Protein 1Z9M (pdb70)

Nearest PDB structures (foldseek):
  1z9m-assembly1_A  TM=1.010E+00  e=2.317E-22  Homo sapiens
  5zo2-assembly1_B  TM=9.926E-01  e=1.636E-19  Mus musculus
  3m45-assembly1_A  TM=9.857E-01  e=1.472E-15  Mus musculus
  4h5s-assembly1_B  TM=9.699E-01  e=4.708E-13  Homo sapiens
  3rbg-assembly3_D  TM=9.122E-01  e=4.939E-10  Homo sapiens

Structure (mmCIF, N/CA/C/O backbone):
data_1Z9M
#
_entry.id   1Z9M
#
_cell.length_a   77.100
_cell.length_b   77.500
_cell.length_c   102.200
_cell.angle_alpha   90.00
_cell.angle_beta   90.00
_cell.angle_gamma   90.00
#
_symmetry.space_group_name_H-M   'C 2 2 21'
#
loop_
_entity.id
_entity.type
_entity.pdbx_description
1 polymer GAPA225
2 water water
#
loop_
_atom_site.group_PDB
_atom_site.id
_atom_site.type_symbol
_atom_site.label_atom_id
_atom_site.label_alt_id
_atom_site.label_comp_id
_atom_site.label_asym_id
_atom_site.label_entity_id
_atom_site.label_seq_id
_atom_site.pdbx_PDB_ins_code
_atom_site.Cartn_x
_atom_site.Cartn_y
_atom_site.Cartn_z
_atom_site.occupancy
_atom_site.B_iso_or_equiv
_atom_site.auth_seq_id
_atom_site.auth_comp_id
_atom_site.auth_asym_id
_atom_site.auth_atom_id
_atom_site.pdbx_PDB_model_num
ATOM 1 N N . GLN A 1 38 ? 55.327 26.511 91.567 1.00 30.75 38 GLN A N 1
ATOM 2 C CA . GLN A 1 38 ? 53.903 26.058 91.451 1.00 29.22 38 GLN A CA 1
ATOM 3 C C . GLN A 1 38 ? 53.802 24.554 91.691 1.00 28.59 38 GLN A C 1
ATOM 4 O O . GLN A 1 38 ? 54.364 23.755 90.945 1.00 30.02 38 GLN A O 1
ATOM 10 N N . ASP A 1 39 ? 53.106 24.165 92.753 1.00 27.51 39 ASP A N 1
ATOM 11 C CA . ASP A 1 39 ? 52.968 22.750 93.073 1.00 26.49 39 ASP A CA 1
ATOM 12 C C . ASP A 1 39 ? 51.724 22.483 93.888 1.00 23.78 39 ASP A C 1
ATOM 13 O O . ASP A 1 39 ? 51.446 23.185 94.865 1.00 16.33 39 ASP A O 1
ATOM 18 N N . ASP A 1 40 ? 51.000 21.440 93.505 1.00 23.52 40 ASP A N 1
ATOM 19 C CA . ASP A 1 40 ? 49.765 21.098 94.184 1.00 29.77 40 ASP A CA 1
ATOM 20 C C . ASP A 1 40 ? 49.995 20.773 95.642 1.00 30.30 40 ASP A C 1
ATOM 21 O O . ASP A 1 40 ? 49.137 21.048 96.485 1.00 34.14 40 ASP A O 1
ATOM 26 N N . SER A 1 41 ? 51.162 20.213 95.949 1.00 28.10 41 SER A N 1
ATOM 27 C CA . SER A 1 41 ? 51.462 19.817 97.322 1.00 24.08 41 SER A CA 1
ATOM 28 C C . SER A 1 41 ? 52.105 20.882 98.210 1.00 24.40 41 SER A C 1
ATOM 29 O O . SER A 1 41 ? 52.414 20.628 99.381 1.00 21.96 41 SER A O 1
ATOM 32 N N . GLN A 1 42 ? 52.290 22.073 97.649 1.00 21.58 42 GLN A N 1
ATOM 33 C CA . GLN A 1 42 ? 52.873 23.218 98.350 1.00 20.50 42 GLN A CA 1
ATOM 34 C C . GLN A 1 42 ? 51.757 23.958 99.117 1.00 23.30 42 GLN A C 1
ATOM 35 O O . GLN A 1 42 ? 50.856 24.548 98.510 1.00 22.98 42 GLN A O 1
ATOM 41 N N . PRO A 1 43 ? 51.804 23.948 100.463 1.00 23.01 43 PRO A N 1
ATOM 42 C CA . PRO A 1 43 ? 50.753 24.632 101.223 1.00 19.58 43 PRO A CA 1
ATOM 43 C C . PRO A 1 43 ? 50.825 26.158 101.116 1.00 19.32 43 PRO A C 1
ATOM 44 O O . PRO A 1 43 ? 51.812 26.728 100.634 1.00 20.26 43 PRO A O 1
ATOM 48 N N . TRP A 1 44 ? 49.765 26.817 101.563 1.00 15.52 44 TRP A N 1
ATOM 49 C CA . TRP A 1 44 ? 49.744 28.261 101.560 1.00 15.31 44 TRP A CA 1
ATOM 50 C C . TRP A 1 44 ? 48.890 28.741 102.740 1.00 17.14 44 TRP A C 1
ATOM 51 O O . TRP A 1 44 ? 47.966 28.055 103.196 1.00 17.70 44 TRP A O 1
ATOM 62 N N . THR A 1 45 ? 49.267 29.902 103.263 1.00 20.53 45 THR A N 1
ATOM 63 C CA . THR A 1 45 ? 48.600 30.555 104.387 1.00 20.26 45 THR A CA 1
ATOM 64 C C . THR A 1 45 ? 48.935 32.014 104.161 1.00 23.50 45 THR A C 1
ATOM 65 O O . THR A 1 45 ? 49.777 32.322 103.316 1.00 31.60 45 THR A O 1
ATOM 69 N N . SER A 1 46 ? 48.285 32.915 104.887 1.00 22.22 46 SER A N 1
ATOM 70 C CA . SER A 1 46 ? 48.600 34.322 104.733 1.00 18.54 46 SER A CA 1
ATOM 71 C C . SER A 1 46 ? 48.992 34.879 106.091 1.00 20.07 46 SER A C 1
ATOM 72 O O . SER A 1 46 ? 48.798 34.230 107.121 1.00 13.52 46 SER A O 1
ATOM 75 N N . ASP A 1 47 ? 49.568 36.075 106.070 1.00 21.33 47 ASP A N 1
ATOM 76 C CA . ASP A 1 47 ? 49.992 36.742 107.278 1.00 23.53 47 ASP A CA 1
ATOM 77 C C . ASP A 1 47 ? 48.742 37.213 108.017 1.00 24.87 47 ASP A C 1
ATOM 78 O O . ASP A 1 47 ? 47.669 37.330 107.432 1.00 22.61 47 ASP A O 1
ATOM 83 N N . GLU A 1 48 ? 48.887 37.477 109.307 1.00 20.67 48 GLU A N 1
ATOM 84 C CA . GLU A 1 48 ? 47.770 37.935 110.107 1.00 24.10 48 GLU A CA 1
ATOM 85 C C . GLU A 1 48 ? 48.276 39.078 110.971 1.00 26.05 48 GLU A C 1
ATOM 86 O O . GLU A 1 48 ? 49.264 38.944 111.691 1.00 30.07 48 GLU A O 1
ATOM 92 N N . THR A 1 49 ? 47.611 40.218 110.873 1.00 26.44 49 THR A N 1
ATOM 93 C CA . THR A 1 49 ? 47.994 41.374 111.655 1.00 21.46 49 THR A CA 1
ATOM 94 C C . THR A 1 49 ? 46.872 41.534 112.641 1.00 19.72 49 THR A C 1
ATOM 95 O O . THR A 1 49 ? 45.705 41.580 112.257 1.00 25.96 49 THR A O 1
ATOM 99 N N . VAL A 1 50 ? 47.210 41.580 113.920 1.00 19.30 50 VAL A N 1
ATOM 100 C CA . VAL A 1 50 ? 46.170 41.672 114.942 1.00 20.31 50 VAL A CA 1
ATOM 101 C C . VAL A 1 50 ? 46.521 42.713 115.992 1.00 19.84 50 VAL A C 1
ATOM 102 O O . VAL A 1 50 ? 47.692 43.096 116.123 1.00 22.61 50 VAL A O 1
ATOM 106 N N . VAL A 1 51 ? 45.503 43.194 116.703 1.00 19.83 51 VAL A N 1
ATOM 107 C CA . VAL A 1 51 ? 45.704 44.171 117.765 1.00 18.32 51 VAL A CA 1
ATOM 108 C C . VAL A 1 51 ? 45.830 43.359 119.043 1.00 22.74 51 VAL A C 1
ATOM 109 O O . VAL A 1 51 ? 45.032 42.452 119.290 1.00 25.30 51 VAL A O 1
ATOM 113 N N . ALA A 1 52 ? 46.838 43.676 119.847 1.00 21.45 52 ALA A N 1
ATOM 114 C CA . ALA A 1 52 ? 47.071 42.953 121.082 1.00 19.94 52 ALA A CA 1
ATOM 115 C C . ALA A 1 52 ? 45.769 42.828 121.854 1.00 20.98 52 ALA A C 1
ATOM 116 O O . ALA A 1 52 ? 45.032 43.799 121.995 1.00 25.69 52 ALA A O 1
ATOM 118 N N . GLY A 1 53 ? 45.486 41.628 122.353 1.00 21.18 53 GLY A N 1
ATOM 119 C CA . GLY A 1 53 ? 44.258 41.397 123.101 1.00 20.90 53 GLY A CA 1
ATOM 120 C C . GLY A 1 53 ? 43.225 40.727 122.211 1.00 19.69 53 GLY A C 1
ATOM 121 O O . GLY A 1 53 ? 42.225 40.184 122.686 1.00 22.33 53 GLY A O 1
ATOM 122 N N . GLY A 1 54 ? 43.479 40.778 120.908 1.00 15.28 54 GLY A N 1
ATOM 123 C CA . GLY A 1 54 ? 42.587 40.173 119.936 1.00 16.03 54 GLY A CA 1
ATOM 124 C C . GLY A 1 54 ? 42.956 38.735 119.620 1.00 18.65 54 GLY A C 1
ATOM 125 O O . GLY A 1 54 ? 43.910 38.176 120.177 1.00 16.09 54 GLY A O 1
ATOM 126 N N . THR A 1 55 ? 42.196 38.150 118.701 1.00 18.57 55 THR A N 1
ATOM 127 C CA . THR A 1 55 ? 42.356 36.762 118.276 1.00 18.99 55 THR A CA 1
ATOM 128 C C . THR A 1 55 ? 42.896 36.651 116.868 1.00 20.45 55 THR A C 1
ATOM 129 O O . THR A 1 55 ? 42.422 37.330 115.956 1.00 16.93 55 THR A O 1
ATOM 133 N N . VAL A 1 56 ? 43.877 35.770 116.699 1.00 21.81 56 VAL A N 1
ATOM 134 C CA . VAL A 1 56 ? 44.507 35.549 115.406 1.00 22.06 56 VAL A CA 1
ATOM 135 C C . VAL A 1 56 ? 44.217 34.131 114.962 1.00 23.80 56 VAL A C 1
ATOM 136 O O . VAL A 1 56 ? 44.416 33.185 115.728 1.00 21.43 56 VAL A O 1
ATOM 140 N N . VAL A 1 57 ? 43.736 33.981 113.732 1.00 22.99 57 VAL A N 1
ATOM 141 C CA . VAL A 1 57 ? 43.439 32.657 113.222 1.00 20.40 57 VAL A CA 1
ATOM 142 C C . VAL A 1 57 ? 44.488 32.325 112.164 1.00 21.29 57 VAL A C 1
ATOM 143 O O . VAL A 1 57 ? 44.724 33.114 111.243 1.00 20.70 57 VAL A O 1
ATOM 147 N N . LEU A 1 58 ? 45.159 31.185 112.347 1.00 18.75 58 LEU A N 1
ATOM 148 C CA . LEU A 1 58 ? 46.185 30.712 111.427 1.00 17.44 58 LEU A CA 1
ATOM 149 C C . LEU A 1 58 ? 45.576 29.615 110.549 1.00 18.62 58 LEU A C 1
ATOM 150 O O . LEU A 1 58 ? 45.231 28.530 111.035 1.00 18.44 58 LEU A O 1
ATOM 155 N N . LYS A 1 59 ? 45.453 29.890 109.253 1.00 17.43 59 LYS A N 1
ATOM 156 C CA . LYS A 1 59 ? 44.819 28.936 108.337 1.00 19.55 59 LYS A CA 1
ATOM 157 C C . LYS A 1 59 ? 45.748 28.460 107.222 1.00 18.33 59 LYS A C 1
ATOM 158 O O . LYS A 1 59 ? 46.314 29.255 106.476 1.00 17.58 59 LYS A O 1
ATOM 164 N N . CYS A 1 60 ? 45.890 27.151 107.095 1.00 17.53 60 CYS A N 1
ATOM 165 C CA . CYS A 1 60 ? 46.774 26.594 106.080 1.00 20.21 60 CYS A CA 1
ATOM 166 C C . CYS A 1 60 ? 46.059 25.551 105.236 1.00 19.76 60 CYS A C 1
ATOM 167 O O . CYS A 1 60 ? 45.295 24.749 105.763 1.00 12.75 60 CYS A O 1
ATOM 170 N N . GLN A 1 61 ? 46.329 25.544 103.933 1.00 21.53 61 GLN A N 1
ATOM 171 C CA . GLN A 1 61 ? 45.702 24.574 103.056 1.00 20.56 61 GLN A CA 1
ATOM 172 C C . GLN A 1 61 ? 46.714 24.027 102.081 1.00 23.49 61 GLN A C 1
ATOM 173 O O . GLN A 1 61 ? 47.764 24.627 101.866 1.00 24.39 61 GLN A O 1
ATOM 179 N N . VAL A 1 62 ? 46.350 22.906 101.463 1.00 23.11 62 VAL A N 1
ATOM 180 C CA . VAL A 1 62 ? 47.164 22.239 100.451 1.00 21.20 62 VAL A CA 1
ATOM 181 C C . VAL A 1 62 ? 46.151 21.551 99.543 1.00 20.54 62 VAL A C 1
ATOM 182 O O . VAL A 1 62 ? 45.167 20.986 100.025 1.00 14.67 62 VAL A O 1
ATOM 186 N N . LYS A 1 63 ? 46.410 21.597 98.240 1.00 17.54 63 LYS A N 1
ATOM 187 C CA . LYS A 1 63 ? 45.541 20.986 97.238 1.00 22.52 63 LYS A CA 1
ATOM 188 C C . LYS A 1 63 ? 45.684 19.456 97.234 1.00 23.12 63 LYS A C 1
ATOM 189 O O . LYS A 1 63 ? 44.695 18.726 97.268 1.00 18.84 63 LYS A O 1
ATOM 195 N N . ASP A 1 64 ? 46.922 18.981 97.183 1.00 24.33 64 ASP A N 1
ATOM 196 C CA . ASP A 1 64 ? 47.198 17.548 97.188 1.00 25.10 64 ASP A CA 1
ATOM 197 C C . ASP A 1 64 ? 48.129 17.231 98.367 1.00 21.74 64 ASP A C 1
ATOM 198 O O . ASP A 1 64 ? 49.325 17.458 98.286 1.00 22.37 64 ASP A O 1
ATOM 203 N N . HIS A 1 65 ? 47.568 16.710 99.455 1.00 20.49 65 HIS A N 1
ATOM 204 C CA . HIS A 1 65 ? 48.334 16.384 100.660 1.00 22.10 65 HIS A CA 1
ATOM 205 C C . HIS A 1 65 ? 49.199 15.105 100.578 1.00 24.34 65 HIS A C 1
ATOM 206 O O . HIS A 1 65 ? 50.041 14.860 101.447 1.00 26.77 65 HIS A O 1
ATOM 213 N N . GLU A 1 66 ? 49.009 14.295 99.540 1.00 25.12 66 GLU A N 1
ATOM 214 C CA . GLU A 1 66 ? 49.792 13.071 99.391 1.00 25.13 66 GLU A CA 1
ATOM 215 C C . GLU A 1 66 ? 49.699 12.247 100.669 1.00 26.13 66 GLU A C 1
ATOM 216 O O . GLU A 1 66 ? 50.586 11.470 100.996 1.00 26.30 66 GLU A O 1
ATOM 222 N N . ASP A 1 67 ? 48.604 12.435 101.389 1.00 31.33 67 ASP A N 1
ATOM 223 C CA . ASP A 1 67 ? 48.347 11.726 102.634 1.00 34.39 67 ASP A CA 1
ATOM 224 C C . ASP A 1 67 ? 49.475 11.960 103.627 1.00 34.47 67 ASP A C 1
ATOM 225 O O . ASP A 1 67 ? 49.936 11.042 104.337 1.00 33.10 67 ASP A O 1
ATOM 230 N N . SER A 1 68 ? 49.822 13.218 103.725 1.00 29.29 68 SER A N 1
ATOM 231 C CA . SER A 1 68 ? 50.865 13.657 104.597 1.00 26.70 68 SER A CA 1
ATOM 232 C C . SER A 1 68 ? 50.287 14.651 105.528 1.00 24.67 68 SER A C 1
ATOM 233 O O . SER A 1 68 ? 49.398 15.346 105.160 1.00 18.02 68 SER A O 1
ATOM 236 N N . SER A 1 69 ? 50.754 14.627 106.765 1.00 24.37 69 SER A N 1
ATOM 237 C CA . SER A 1 69 ? 50.207 15.487 107.800 1.00 29.23 69 SER A CA 1
ATOM 238 C C . SER A 1 69 ? 50.601 16.952 107.652 1.00 32.06 69 SER A C 1
ATOM 239 O O . SER A 1 69 ? 51.644 17.274 107.081 1.00 34.32 69 SER A O 1
ATOM 242 N N . LEU A 1 70 ? 49.743 17.831 108.173 1.00 32.51 70 LEU A N 1
ATOM 243 C CA . LEU A 1 70 ? 49.985 19.273 108.189 1.00 28.34 70 LEU A CA 1
ATOM 244 C C . LEU A 1 70 ? 50.362 19.590 109.652 1.00 25.52 70 LEU A C 1
ATOM 245 O O . LEU A 1 70 ? 49.824 18.976 110.570 1.00 27.76 70 LEU A O 1
ATOM 250 N N . GLN A 1 71 ? 51.284 20.522 109.878 1.00 21.57 71 GLN A N 1
ATOM 251 C CA . GLN A 1 71 ? 51.682 20.868 111.247 1.00 18.17 71 GLN A CA 1
ATOM 252 C C . GLN A 1 71 ? 51.998 22.326 111.368 1.00 19.82 71 GLN A C 1
ATOM 253 O O . GLN A 1 71 ? 52.691 22.877 110.521 1.00 23.57 71 GLN A O 1
ATOM 259 N N . TRP A 1 72 ? 51.476 22.950 112.421 1.00 20.39 72 TRP A N 1
ATOM 260 C CA . TRP A 1 72 ? 51.711 24.365 112.688 1.00 15.89 72 TRP A CA 1
ATOM 261 C C . TRP A 1 72 ? 52.764 24.438 113.788 1.00 17.57 72 TRP A C 1
ATOM 262 O O . TRP A 1 72 ? 52.692 23.687 114.767 1.00 15.01 72 TRP A O 1
ATOM 273 N N . SER A 1 73 ? 53.743 25.326 113.632 1.00 18.58 73 SER A N 1
ATOM 274 C CA . SER A 1 73 ? 54.756 25.502 114.668 1.00 18.80 73 SER A CA 1
ATOM 275 C C . SER A 1 73 ? 54.876 27.001 114.917 1.00 16.73 73 SER A C 1
ATOM 276 O O . SER A 1 73 ? 54.523 27.793 114.044 1.00 17.44 73 SER A O 1
ATOM 279 N N . ASN A 1 74 ? 55.331 27.411 116.104 1.00 20.02 74 ASN A N 1
ATOM 280 C CA . ASN A 1 74 ? 55.430 28.847 116.385 1.00 16.77 74 ASN A CA 1
ATOM 281 C C . ASN A 1 74 ? 56.754 29.486 115.932 1.00 14.39 74 ASN A C 1
ATOM 282 O O . ASN A 1 74 ? 57.530 28.849 115.234 1.00 19.81 74 ASN A O 1
ATOM 287 N N . PRO A 1 75 ? 56.990 30.777 116.270 1.00 18.25 75 PRO A N 1
ATOM 288 C CA . PRO A 1 75 ? 58.226 31.480 115.896 1.00 18.81 75 PRO A CA 1
ATOM 289 C C . PRO A 1 75 ? 59.508 30.853 116.458 1.00 18.49 75 PRO A C 1
ATOM 290 O O . PRO A 1 75 ? 60.604 31.097 115.938 1.00 14.92 75 PRO A O 1
ATOM 294 N N . ALA A 1 76 ? 59.368 30.060 117.519 1.00 11.67 76 ALA A N 1
ATOM 295 C CA . ALA A 1 76 ? 60.511 29.385 118.123 1.00 15.55 76 ALA A CA 1
ATOM 296 C C . ALA A 1 76 ? 60.623 27.987 117.540 1.00 15.76 76 ALA A C 1
ATOM 297 O O . ALA A 1 76 ? 61.403 27.182 118.026 1.00 15.59 76 ALA A O 1
ATOM 299 N N . GLN A 1 77 ? 59.822 27.701 116.515 1.00 15.95 77 GLN A N 1
ATOM 300 C CA . GLN A 1 77 ? 59.815 26.389 115.856 1.00 21.13 77 GLN A CA 1
ATOM 301 C C . GLN A 1 77 ? 59.192 25.250 116.683 1.00 17.82 77 GLN A C 1
ATOM 302 O O . GLN A 1 77 ? 59.347 24.070 116.347 1.00 20.49 77 GLN A O 1
ATOM 308 N N . GLN A 1 78 ? 58.477 25.597 117.747 1.00 16.01 78 GLN A N 1
ATOM 309 C CA . GLN A 1 78 ? 57.853 24.582 118.582 1.00 13.00 78 GLN A CA 1
ATOM 310 C C . GLN A 1 78 ? 56.536 24.113 117.989 1.00 11.82 78 GLN A C 1
ATOM 311 O O . GLN A 1 78 ? 55.678 24.915 117.626 1.00 12.12 78 GLN A O 1
ATOM 317 N N . THR A 1 79 ? 56.367 22.804 117.898 1.00 10.21 79 THR A N 1
ATOM 318 C CA . THR A 1 79 ? 55.142 22.266 117.376 1.00 11.06 79 THR A CA 1
ATOM 319 C C . THR A 1 79 ? 53.919 22.759 118.172 1.00 14.84 79 THR A C 1
ATOM 320 O O . THR A 1 79 ? 53.912 22.732 119.402 1.00 15.23 79 THR A O 1
ATOM 324 N N . LEU A 1 80 ? 52.896 23.222 117.450 1.00 15.52 80 LEU A N 1
ATOM 325 C CA . LEU A 1 80 ? 51.652 23.690 118.046 1.00 18.02 80 LEU A CA 1
ATOM 326 C C . LEU A 1 80 ? 50.574 22.609 117.822 1.00 18.08 80 LEU A C 1
ATOM 327 O O . LEU A 1 80 ? 49.839 22.245 118.742 1.00 15.63 80 LEU A O 1
ATOM 332 N N . TYR A 1 81 ? 50.497 22.098 116.598 1.00 15.56 81 TYR A N 1
ATOM 333 C CA . TYR A 1 81 ? 49.564 21.029 116.250 1.00 16.30 81 TYR A CA 1
ATOM 334 C C . TYR A 1 81 ? 50.119 20.174 115.111 1.00 17.16 81 TYR A C 1
ATOM 335 O O . TYR A 1 81 ? 50.565 20.694 114.081 1.00 17.43 81 TYR A O 1
ATOM 344 N N . PHE A 1 82 ? 50.069 18.862 115.311 1.00 19.71 82 PHE A N 1
ATOM 345 C CA . PHE A 1 82 ? 50.502 17.871 114.331 1.00 17.93 82 PHE A CA 1
ATOM 346 C C . PHE A 1 82 ? 49.194 17.186 113.992 1.00 20.88 82 PHE A C 1
ATOM 347 O O . PHE A 1 82 ? 48.674 16.399 114.798 1.00 23.23 82 PHE A O 1
ATOM 355 N N . GLY A 1 83 ? 48.661 17.468 112.804 1.00 22.79 83 GLY A N 1
ATOM 356 C CA . GLY A 1 83 ? 47.364 16.922 112.454 1.00 19.33 83 GLY A CA 1
ATOM 357 C C . GLY A 1 83 ? 46.476 17.568 113.512 1.00 23.13 83 GLY A C 1
ATOM 358 O O . GLY A 1 83 ? 46.721 18.712 113.900 1.00 12.40 83 GLY A O 1
ATOM 359 N N . GLU A 1 84 ? 45.472 16.855 114.013 1.00 25.15 84 GLU A N 1
ATOM 360 C CA . GLU A 1 84 ? 44.583 17.414 115.042 1.00 27.44 84 GLU A CA 1
ATOM 361 C C . GLU A 1 84 ? 45.141 17.234 116.455 1.00 25.68 84 GLU A C 1
ATOM 362 O O . GLU A 1 84 ? 44.519 17.644 117.437 1.00 24.01 84 GLU A O 1
ATOM 368 N N . LYS A 1 85 ? 46.306 16.610 116.551 1.00 24.33 85 LYS A N 1
ATOM 369 C CA . LYS A 1 85 ? 46.926 16.363 117.843 1.00 26.96 85 LYS A CA 1
ATOM 370 C C . LYS A 1 85 ? 47.617 17.606 118.381 1.00 25.12 85 LYS A C 1
ATOM 371 O O . LYS A 1 85 ? 48.544 18.136 117.764 1.00 26.78 85 LYS A O 1
ATOM 377 N N . ARG A 1 86 ? 47.165 18.064 119.540 1.00 22.19 86 ARG A N 1
ATOM 378 C CA . ARG A 1 86 ? 47.745 19.241 120.154 1.00 21.22 86 ARG A CA 1
ATOM 379 C C . ARG A 1 86 ? 49.154 18.968 120.651 1.00 21.61 86 ARG A C 1
ATOM 380 O O . ARG A 1 86 ? 49.486 17.835 121.022 1.00 19.44 86 ARG A O 1
ATOM 388 N N . ALA A 1 87 ? 49.981 20.012 120.643 1.00 18.94 87 ALA A N 1
ATOM 389 C CA . ALA A 1 87 ? 51.344 19.914 121.126 1.00 18.88 87 ALA A CA 1
ATOM 390 C C . ALA A 1 87 ? 51.560 20.925 122.251 1.00 19.61 87 ALA A C 1
ATOM 391 O O . ALA A 1 87 ? 51.169 20.676 123.395 1.00 19.20 87 ALA A O 1
ATOM 393 N N . LEU A 1 88 ? 52.169 22.066 121.944 1.00 16.16 88 LEU A N 1
ATOM 394 C CA . LEU A 1 88 ? 52.449 23.057 122.987 1.00 22.34 88 LEU A CA 1
ATOM 395 C C . LEU A 1 88 ? 51.213 23.392 123.801 1.00 24.15 88 LEU A C 1
ATOM 396 O O . LEU A 1 88 ? 50.127 23.640 123.272 1.00 25.98 88 LEU A O 1
ATOM 401 N N . ARG A 1 89 ? 51.383 23.397 125.109 1.00 27.57 89 ARG A N 1
ATOM 402 C CA . ARG A 1 89 ? 50.279 23.696 125.983 1.00 23.75 89 ARG A CA 1
ATOM 403 C C . ARG A 1 89 ? 50.163 25.188 126.239 1.00 26.97 89 ARG A C 1
ATOM 404 O O . ARG A 1 89 ? 50.996 25.803 126.912 1.00 25.76 89 ARG A O 1
ATOM 412 N N . ASP A 1 90 ? 49.120 25.764 125.655 1.00 27.92 90 ASP A N 1
ATOM 413 C CA . ASP A 1 90 ? 48.821 27.174 125.806 1.00 27.04 90 ASP A CA 1
ATOM 414 C C . ASP A 1 90 ? 47.316 27.304 125.725 1.00 28.97 90 ASP A C 1
ATOM 415 O O . ASP A 1 90 ? 46.717 27.182 124.652 1.00 30.82 90 ASP A O 1
ATOM 420 N N . ASN A 1 91 ? 46.707 27.533 126.875 1.00 28.48 91 ASN A N 1
ATOM 421 C CA . ASN A 1 91 ? 45.262 27.674 126.961 1.00 32.70 91 ASN A CA 1
ATOM 422 C C . ASN A 1 91 ? 44.653 28.519 125.834 1.00 31.39 91 ASN A C 1
ATOM 423 O O . ASN A 1 91 ? 43.555 28.247 125.359 1.00 33.58 91 ASN A O 1
ATOM 428 N N . ARG A 1 92 ? 45.385 29.536 125.403 1.00 28.93 92 ARG A N 1
ATOM 429 C CA . ARG A 1 92 ? 44.907 30.450 124.384 1.00 21.64 92 ARG A CA 1
ATOM 430 C C . ARG A 1 92 ? 44.769 29.867 122.999 1.00 20.98 92 ARG A C 1
ATOM 431 O O . ARG A 1 92 ? 43.993 30.361 122.180 1.00 22.35 92 ARG A O 1
ATOM 439 N N . ILE A 1 93 ? 45.498 28.796 122.740 1.00 26.46 93 ILE A N 1
ATOM 440 C CA . ILE A 1 93 ? 45.471 28.169 121.426 1.00 26.73 93 ILE A CA 1
ATOM 441 C C . ILE A 1 93 ? 44.460 27.057 121.298 1.00 24.95 93 ILE A C 1
ATOM 442 O O . ILE A 1 93 ? 44.524 26.082 122.029 1.00 23.96 93 ILE A O 1
ATOM 447 N N . GLN A 1 94 ? 43.540 27.212 120.352 1.00 21.70 94 GLN A N 1
ATOM 448 C CA . GLN A 1 94 ? 42.517 26.213 120.079 1.00 24.86 94 GLN A CA 1
ATOM 449 C C . GLN A 1 94 ? 42.664 25.699 118.652 1.00 27.69 94 GLN A C 1
ATOM 450 O O . GLN A 1 94 ? 43.282 26.351 117.812 1.00 30.77 94 GLN A O 1
ATOM 456 N N . LEU A 1 95 ? 42.107 24.526 118.376 1.00 24.29 95 LEU A N 1
ATOM 457 C CA . LEU A 1 95 ? 42.153 24.007 117.021 1.00 27.11 95 LEU A CA 1
ATOM 458 C C . LEU A 1 95 ? 40.850 24.510 116.404 1.00 33.35 95 LEU A C 1
ATOM 459 O O . LEU A 1 95 ? 39.769 24.339 116.992 1.00 33.39 95 LEU A O 1
ATOM 464 N N . VAL A 1 96 ? 40.938 25.154 115.245 1.00 32.38 96 VAL A N 1
ATOM 465 C CA . VAL A 1 96 ? 39.726 25.637 114.594 1.00 28.73 96 VAL A CA 1
ATOM 466 C C . VAL A 1 96 ? 39.178 24.526 113.726 1.00 28.83 96 VAL A C 1
ATOM 467 O O . VAL A 1 96 ? 37.965 24.283 113.687 1.00 29.05 96 VAL A O 1
ATOM 471 N N . THR A 1 97 ? 40.066 23.833 113.031 1.00 26.32 97 THR A N 1
ATOM 472 C CA . THR A 1 97 ? 39.592 22.757 112.202 1.00 26.61 97 THR A CA 1
ATOM 473 C C . THR A 1 97 ? 40.752 21.984 111.607 1.00 26.37 97 THR A C 1
ATOM 474 O O . THR A 1 97 ? 41.763 22.565 111.226 1.00 27.18 97 THR A O 1
ATOM 478 N N . SER A 1 98 ? 40.621 20.666 111.538 1.00 26.63 98 SER A N 1
ATOM 479 C CA . SER A 1 98 ? 41.686 19.865 110.957 1.00 26.27 98 SER A CA 1
ATOM 480 C C . SER A 1 98 ? 41.207 18.810 109.964 1.00 27.66 98 SER A C 1
ATOM 481 O O . SER A 1 98 ? 40.636 17.783 110.353 1.00 30.44 98 SER A O 1
ATOM 484 N N . THR A 1 99 ? 41.439 19.057 108.681 1.00 25.42 99 THR A N 1
ATOM 485 C CA . THR A 1 99 ? 41.042 18.093 107.661 1.00 25.63 99 THR A CA 1
ATOM 486 C C . THR A 1 99 ? 42.308 17.712 106.890 1.00 25.04 99 THR A C 1
ATOM 487 O O . THR A 1 99 ? 43.383 18.230 107.179 1.00 22.61 99 THR A O 1
ATOM 491 N N . PRO A 1 100 ? 42.216 16.785 105.923 1.00 26.51 100 PRO A N 1
ATOM 492 C CA . PRO A 1 100 ? 43.487 16.486 105.250 1.00 22.81 100 PRO A CA 1
ATOM 493 C C . PRO A 1 100 ? 43.999 17.607 104.340 1.00 21.63 100 PRO A C 1
ATOM 494 O O . PRO A 1 100 ? 45.172 17.623 103.978 1.00 14.84 100 PRO A O 1
ATOM 498 N N . HIS A 1 101 ? 43.121 18.545 103.984 1.00 22.11 101 HIS A N 1
ATOM 499 C CA . HIS A 1 101 ? 43.508 19.676 103.131 1.00 23.88 101 HIS A CA 1
ATOM 500 C C . HIS A 1 101 ? 43.612 20.993 103.910 1.00 24.35 101 HIS A C 1
ATOM 501 O O . HIS A 1 101 ? 44.060 22.001 103.371 1.00 22.53 101 HIS A O 1
ATOM 508 N N . GLU A 1 102 ? 43.196 20.988 105.174 1.00 24.63 102 GLU A N 1
ATOM 509 C CA . GLU A 1 102 ? 43.238 22.207 105.962 1.00 24.22 102 GLU A CA 1
ATOM 510 C C . GLU A 1 102 ? 43.506 22.040 107.457 1.00 23.21 102 GLU A C 1
ATOM 511 O O . GLU A 1 102 ? 42.975 21.128 108.105 1.00 25.04 102 GLU A O 1
ATOM 517 N N . LEU A 1 103 ? 44.348 22.927 107.983 1.00 20.16 103 LEU A N 1
ATOM 518 C CA . LEU A 1 103 ? 44.665 22.957 109.409 1.00 21.10 103 LEU A CA 1
ATOM 519 C C . LEU A 1 103 ? 44.624 24.430 109.839 1.00 17.74 103 LEU A C 1
ATOM 520 O O . LEU A 1 103 ? 45.405 25.259 109.382 1.00 20.09 103 LEU A O 1
ATOM 525 N N . SER A 1 104 ? 43.671 24.753 110.693 1.00 12.40 104 SER A N 1
ATOM 526 C CA . SER A 1 104 ? 43.536 26.100 111.187 1.00 10.95 104 SER A CA 1
ATOM 527 C C . SER A 1 104 ? 43.500 26.071 112.715 1.00 13.00 104 SER A C 1
ATOM 528 O O . SER A 1 104 ? 42.839 25.215 113.320 1.00 13.19 104 SER A O 1
ATOM 531 N N . ILE A 1 105 ? 44.215 26.999 113.340 1.00 12.11 105 ILE A N 1
ATOM 532 C CA . ILE A 1 105 ? 44.207 27.077 114.786 1.00 12.60 105 ILE A CA 1
ATOM 533 C C . ILE A 1 105 ? 44.025 28.545 115.147 1.00 15.34 105 ILE A C 1
ATOM 534 O O . ILE A 1 105 ? 44.202 29.409 114.300 1.00 11.33 105 ILE A O 1
ATOM 539 N N . SER A 1 106 ? 43.643 28.835 116.385 1.00 13.35 106 SER A N 1
ATOM 540 C CA . SER A 1 106 ? 43.459 30.219 116.774 1.00 16.15 106 SER A CA 1
ATOM 541 C C . SER A 1 106 ? 44.246 30.497 118.045 1.00 17.96 106 SER A C 1
ATOM 542 O O . SER A 1 106 ? 44.549 29.577 118.813 1.00 18.96 106 SER A O 1
ATOM 545 N N . ILE A 1 107 ? 44.625 31.755 118.235 1.00 12.16 107 ILE A N 1
ATOM 546 C CA . ILE A 1 107 ? 45.363 32.149 119.420 1.00 13.84 107 ILE A CA 1
ATOM 547 C C . ILE A 1 107 ? 44.628 33.356 119.974 1.00 15.16 107 ILE A C 1
ATOM 548 O O . ILE A 1 107 ? 44.653 34.436 119.383 1.00 16.55 107 ILE A O 1
ATOM 553 N N . SER A 1 108 ? 43.964 33.165 121.107 1.00 11.62 108 SER A N 1
ATOM 554 C CA . SER A 1 108 ? 43.194 34.239 121.698 1.00 14.81 108 SER A CA 1
ATOM 555 C C . SER A 1 108 ? 43.997 35.093 122.650 1.00 16.59 108 SER A C 1
ATOM 556 O O . SER A 1 108 ? 45.033 34.665 123.165 1.00 19.31 108 SER A O 1
ATOM 559 N N . ASN A 1 109 ? 43.522 36.315 122.866 1.00 18.01 109 ASN A N 1
ATOM 560 C CA . ASN A 1 109 ? 44.178 37.225 123.774 1.00 23.39 109 ASN A CA 1
ATOM 561 C C . ASN A 1 109 ? 45.636 37.356 123.364 1.00 28.07 109 ASN A 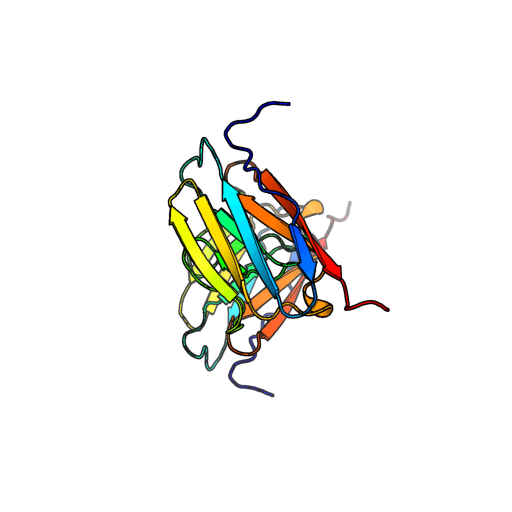C 1
ATOM 562 O O . ASN A 1 109 ? 46.540 37.156 124.173 1.00 31.63 109 ASN A O 1
ATOM 567 N N . VAL A 1 110 ? 45.862 37.694 122.100 1.00 27.43 110 VAL A N 1
ATOM 568 C CA . VAL A 1 110 ? 47.213 37.831 121.557 1.00 28.24 110 VAL A CA 1
ATOM 569 C C . VAL A 1 110 ? 48.108 38.836 122.266 1.00 30.60 110 VAL A C 1
ATOM 570 O O . VAL A 1 110 ? 47.637 39.883 122.713 1.00 32.85 110 VAL A O 1
ATOM 574 N N . ALA A 1 111 ? 49.400 38.511 122.365 1.00 27.53 111 ALA A N 1
ATOM 575 C CA . ALA A 1 111 ? 50.381 39.401 122.998 1.00 27.62 111 ALA A CA 1
ATOM 576 C C . ALA A 1 111 ? 51.608 39.571 122.090 1.00 24.90 111 ALA A C 1
ATOM 577 O O . ALA A 1 111 ? 51.773 38.837 121.112 1.00 26.77 111 ALA A O 1
ATOM 579 N N . LEU A 1 112 ? 52.462 40.531 122.431 1.00 23.43 112 LEU A N 1
ATOM 580 C CA . LEU A 1 112 ? 53.681 40.820 121.671 1.00 27.11 112 LEU A CA 1
ATOM 581 C C . LEU A 1 112 ? 54.560 39.591 121.612 1.00 27.30 112 LEU A C 1
ATOM 582 O O . LEU A 1 112 ? 55.191 39.313 120.593 1.00 31.83 112 LEU A O 1
ATOM 587 N N . ALA A 1 113 ? 54.604 38.863 122.721 1.00 24.50 113 ALA A N 1
ATOM 588 C CA . ALA A 1 113 ? 55.390 37.640 122.801 1.00 21.20 113 ALA A CA 1
ATOM 589 C C . ALA A 1 113 ? 54.910 36.651 121.740 1.00 16.64 113 ALA A C 1
ATOM 590 O O . ALA A 1 113 ? 55.524 35.609 121.548 1.00 19.40 113 ALA A O 1
ATOM 592 N N . ASP A 1 114 ? 53.817 36.961 121.053 1.00 16.81 114 ASP A N 1
ATOM 593 C CA . ASP A 1 114 ? 53.311 36.037 120.043 1.00 21.08 114 ASP A CA 1
ATOM 594 C C . ASP A 1 114 ? 53.785 36.380 118.640 1.00 20.56 114 ASP A C 1
ATOM 595 O O . ASP A 1 114 ? 53.696 35.575 117.733 1.00 24.05 114 ASP A O 1
ATOM 600 N N . GLU A 1 115 ? 54.310 37.579 118.468 1.00 24.57 115 GLU A N 1
ATOM 601 C CA . GLU A 1 115 ? 54.786 38.011 117.161 1.00 25.14 115 GLU A CA 1
ATOM 602 C C . GLU A 1 115 ? 55.809 37.107 116.486 1.00 24.86 115 GLU A C 1
ATOM 603 O O . GLU A 1 115 ? 56.704 36.554 117.134 1.00 23.93 115 GLU A O 1
ATOM 609 N N . GLY A 1 116 ? 55.688 36.976 115.172 1.00 20.53 116 GLY A N 1
ATOM 610 C CA . GLY A 1 116 ? 56.672 36.193 114.454 1.00 20.15 116 GLY A CA 1
ATOM 611 C C . GLY A 1 116 ? 56.174 35.404 113.271 1.00 15.71 116 GLY A C 1
ATOM 612 O O . GLY A 1 116 ? 55.061 35.581 112.788 1.00 19.34 116 GLY A O 1
ATOM 613 N N . GLU A 1 117 ? 57.034 34.523 112.807 1.00 15.52 117 GLU A N 1
ATOM 614 C CA . GLU A 1 117 ? 56.715 33.665 111.701 1.00 18.79 117 GLU A CA 1
ATOM 615 C C . GLU A 1 117 ? 56.374 32.259 112.173 1.00 18.97 117 GLU A C 1
ATOM 616 O O . GLU A 1 117 ? 57.221 31.561 112.739 1.00 16.62 117 GLU A O 1
ATOM 622 N N . TYR A 1 118 ? 55.116 31.881 111.955 1.00 16.62 118 TYR A N 1
ATOM 623 C CA . TYR A 1 118 ? 54.594 30.563 112.281 1.00 14.93 118 TYR A CA 1
ATOM 624 C C . TYR A 1 118 ? 54.726 29.799 110.976 1.00 14.48 118 TYR A C 1
ATOM 625 O O . TYR A 1 118 ? 54.462 30.344 109.897 1.00 22.07 118 TYR A O 1
ATOM 634 N N . THR 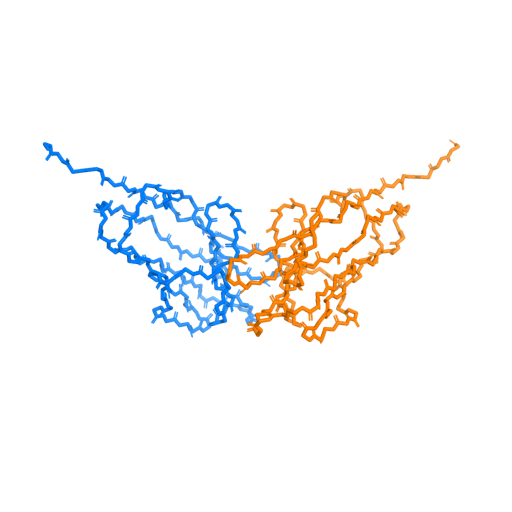A 1 119 ? 55.128 28.542 111.053 1.00 13.76 119 THR A N 1
ATOM 635 C CA . THR A 1 119 ? 55.312 27.755 109.847 1.00 10.23 119 THR A CA 1
ATOM 636 C C . THR A 1 119 ? 54.304 26.659 109.728 1.00 13.21 119 THR A C 1
ATOM 637 O O . THR A 1 119 ? 54.009 25.960 110.711 1.00 13.47 119 THR A O 1
ATOM 641 N N . CYS A 1 120 ? 53.779 26.499 108.518 1.00 13.01 120 CYS A N 1
ATOM 642 C CA . CYS A 1 120 ? 52.851 25.412 108.242 1.00 13.57 120 CYS A CA 1
ATOM 643 C C . CYS A 1 120 ? 53.622 24.416 107.385 1.00 13.07 120 CYS A C 1
ATOM 644 O O . CYS A 1 120 ? 54.069 24.737 106.298 1.00 17.39 120 CYS A O 1
ATOM 647 N N . SER A 1 121 ? 53.760 23.197 107.875 1.00 14.55 121 SER A N 1
ATOM 648 C CA . SER A 1 121 ? 54.495 22.183 107.155 1.00 16.54 121 SER A CA 1
ATOM 649 C C . SER A 1 121 ? 53.611 21.036 106.703 1.00 15.70 121 SER A C 1
ATOM 650 O O . SER A 1 121 ? 52.630 20.704 107.360 1.00 16.85 121 SER A O 1
ATOM 653 N N . ILE A 1 122 ? 53.961 20.470 105.548 1.00 19.82 122 ILE A N 1
ATOM 654 C CA . ILE A 1 122 ? 53.293 19.301 104.978 1.00 18.36 122 ILE A CA 1
ATOM 655 C C . ILE A 1 122 ? 54.456 18.328 104.860 1.00 16.36 122 ILE A C 1
ATOM 656 O O . ILE A 1 122 ? 55.438 18.580 104.148 1.00 14.26 122 ILE A O 1
ATOM 661 N N . PHE A 1 123 ? 54.361 17.221 105.573 1.00 15.46 123 PHE A N 1
ATOM 662 C CA . PHE A 1 123 ? 55.447 16.275 105.569 1.00 22.29 123 PHE A CA 1
ATOM 663 C C . PHE A 1 123 ? 55.492 15.261 104.438 1.00 22.85 123 PHE A C 1
ATOM 664 O O . PHE A 1 123 ? 55.635 14.058 104.664 1.00 24.71 123 PHE A O 1
ATOM 672 N N . THR A 1 124 ? 55.391 15.775 103.218 1.00 20.97 124 THR A N 1
ATOM 673 C CA . THR A 1 124 ? 55.465 14.963 102.016 1.00 23.81 124 THR A CA 1
ATOM 674 C C . THR A 1 124 ? 56.957 14.734 101.754 1.00 25.17 124 THR A C 1
ATOM 675 O O . THR A 1 124 ? 57.810 15.162 102.533 1.00 23.20 124 THR A O 1
ATOM 679 N N . MET A 1 125 ? 57.279 14.082 100.647 1.00 26.98 125 MET A N 1
ATOM 680 C CA . MET A 1 125 ? 58.674 13.852 100.306 1.00 30.86 125 MET A CA 1
ATOM 681 C C . MET A 1 125 ? 58.992 14.558 98.987 1.00 30.69 125 MET A C 1
ATOM 682 O O . MET A 1 125 ? 58.562 14.115 97.916 1.00 35.17 125 MET A O 1
ATOM 687 N N . PRO A 1 126 ? 59.766 15.655 99.047 1.00 27.84 126 PRO A N 1
ATOM 688 C CA . PRO A 1 126 ? 60.326 16.212 100.280 1.00 23.88 126 PRO A CA 1
ATOM 689 C C . PRO A 1 126 ? 59.295 17.068 100.999 1.00 20.35 126 PRO A C 1
ATOM 690 O O . PRO A 1 126 ? 58.146 17.144 100.586 1.00 22.42 126 PRO A O 1
ATOM 694 N N . VAL A 1 127 ? 59.724 17.735 102.060 1.00 16.53 127 VAL A N 1
ATOM 695 C CA . VAL A 1 127 ? 58.840 18.562 102.864 1.00 13.85 127 VAL A CA 1
ATOM 696 C C . VAL A 1 127 ? 58.522 19.912 102.256 1.00 12.87 127 VAL A C 1
ATOM 697 O O . VAL A 1 127 ? 59.321 20.457 101.504 1.00 17.83 127 VAL A O 1
ATOM 701 N N . ARG A 1 128 ? 57.339 20.437 102.571 1.00 16.15 128 ARG A N 1
ATOM 702 C CA . ARG A 1 128 ? 56.920 21.760 102.098 1.00 21.94 128 ARG A CA 1
ATOM 703 C C . ARG A 1 128 ? 56.423 22.638 103.251 1.00 22.60 128 ARG A C 1
ATOM 704 O O . ARG A 1 128 ? 55.725 22.174 104.165 1.00 25.44 128 ARG A O 1
ATOM 712 N N . THR A 1 129 ? 56.755 23.920 103.173 1.00 21.33 129 THR A N 1
ATOM 713 C CA . THR A 1 129 ? 56.396 24.874 104.209 1.00 18.07 129 THR A CA 1
ATOM 714 C C . THR A 1 129 ? 55.841 26.185 103.669 1.00 20.11 129 THR A C 1
ATOM 715 O O . THR A 1 129 ? 55.999 26.529 102.491 1.00 16.78 129 THR A O 1
ATOM 719 N N . ALA A 1 130 ? 55.164 26.910 104.545 1.00 19.34 130 ALA A N 1
ATOM 720 C CA . ALA A 1 130 ? 54.622 28.210 104.198 1.00 21.42 130 ALA A CA 1
ATOM 721 C C . ALA A 1 130 ? 54.580 28.940 105.521 1.00 18.84 130 ALA A C 1
ATOM 722 O O . ALA A 1 130 ? 54.002 28.463 106.500 1.00 18.07 130 ALA A O 1
ATOM 724 N N . LYS A 1 131 ? 55.240 30.090 105.516 1.00 18.61 131 LYS A N 1
ATOM 725 C CA . LYS A 1 131 ? 55.393 30.982 106.655 1.00 21.48 131 LYS A CA 1
ATOM 726 C C . LYS A 1 131 ? 54.237 31.933 106.769 1.00 21.58 131 LYS A C 1
ATOM 727 O O . LYS A 1 131 ? 53.750 32.463 105.769 1.00 21.89 131 LYS A O 1
ATOM 733 N N . SER A 1 132 ? 53.800 32.150 107.997 1.00 17.43 132 SER A N 1
ATOM 734 C CA . SER A 1 132 ? 52.742 33.107 108.251 1.00 15.35 132 SER A CA 1
ATOM 735 C C . SER A 1 132 ? 53.360 34.107 109.220 1.00 20.13 132 SER A C 1
ATOM 736 O O . SER A 1 132 ? 53.780 33.727 110.323 1.00 18.72 132 SER A O 1
ATOM 739 N N . LEU A 1 133 ? 53.475 35.366 108.807 1.00 16.80 133 LEU A N 1
ATOM 740 C CA . LEU A 1 133 ? 54.017 36.356 109.721 1.00 19.11 133 LEU A CA 1
ATOM 741 C C . LEU A 1 133 ? 52.853 36.902 110.524 1.00 21.85 133 LEU A C 1
ATOM 742 O O . LEU A 1 133 ? 51.874 37.401 109.952 1.00 24.45 133 LEU A O 1
ATOM 747 N N . VAL A 1 134 ? 52.936 36.764 111.842 1.00 17.56 134 VAL A N 1
ATOM 748 C CA . VAL A 1 134 ? 51.899 37.301 112.724 1.00 17.26 134 VAL A CA 1
ATOM 749 C C . VAL A 1 134 ? 52.481 38.580 113.337 1.00 19.17 134 VAL A C 1
ATOM 750 O O . VAL A 1 134 ? 53.533 38.533 113.984 1.00 17.85 134 VAL A O 1
ATOM 754 N N . THR A 1 135 ? 51.806 39.706 113.104 1.00 17.66 135 THR A N 1
ATOM 755 C CA . THR A 1 135 ? 52.210 41.022 113.613 1.00 18.27 135 THR A CA 1
ATOM 756 C C . THR A 1 135 ? 51.193 41.510 114.644 1.00 18.51 135 THR A C 1
ATOM 757 O O . THR A 1 135 ? 50.000 41.629 114.351 1.00 15.20 135 THR A O 1
ATOM 761 N N . VAL A 1 136 ? 51.664 41.790 115.852 1.00 18.93 136 VAL A N 1
ATOM 762 C CA . VAL A 1 136 ? 50.774 42.253 116.906 1.00 23.98 136 VAL A CA 1
ATOM 763 C C . VAL A 1 136 ? 50.937 43.756 117.108 1.00 25.00 136 VAL A C 1
ATOM 764 O O . VAL A 1 136 ? 52.028 44.246 117.380 1.00 19.30 136 VAL A O 1
ATOM 768 N N . LEU A 1 137 ? 49.836 44.481 116.960 1.00 23.15 137 LEU A N 1
ATOM 769 C CA . LEU A 1 137 ? 49.858 45.924 117.083 1.00 22.53 137 LEU A CA 1
ATOM 770 C C . LEU A 1 137 ? 49.474 46.496 118.440 1.00 24.46 137 LEU A C 1
ATOM 771 O O . LEU A 1 137 ? 48.600 45.963 119.141 1.00 25.98 137 LEU A O 1
ATOM 776 N N . GLY A 1 138 ? 50.151 47.584 118.803 1.00 20.76 138 GLY A N 1
ATOM 777 C CA . GLY A 1 138 ? 49.869 48.262 120.055 1.00 25.50 138 GLY A CA 1
ATOM 778 C C . GLY A 1 138 ? 48.683 49.196 119.846 1.00 28.09 138 GLY A C 1
ATOM 779 O O . GLY A 1 138 ? 48.321 49.509 118.702 1.00 25.29 138 GLY A O 1
ATOM 780 N N . ILE A 1 139 ? 48.084 49.662 120.937 1.00 27.39 139 ILE A N 1
ATOM 781 C CA . ILE A 1 139 ? 46.926 50.543 120.842 1.00 27.08 139 ILE A CA 1
ATOM 782 C C . ILE A 1 139 ? 47.276 52.026 121.023 1.00 28.90 139 ILE A C 1
ATOM 783 O O . ILE A 1 139 ? 47.846 52.413 122.039 1.00 29.31 139 ILE A O 1
ATOM 788 N N . PRO A 1 140 ? 46.947 52.877 120.028 1.00 27.57 140 PRO A N 1
ATOM 789 C CA . PRO A 1 140 ? 47.238 54.319 120.114 1.00 26.57 140 PRO A CA 1
ATOM 790 C C . PRO A 1 140 ? 46.614 54.998 121.341 1.00 24.02 140 PRO A C 1
ATOM 791 O O . PRO A 1 140 ? 45.448 54.774 121.661 1.00 22.57 140 PRO A O 1
ATOM 795 N N . GLN A 1 141 ? 47.422 55.829 122.003 1.00 24.33 141 GLN A N 1
ATOM 796 C CA . GLN A 1 141 ? 47.100 56.548 123.246 1.00 30.30 141 GLN A CA 1
ATOM 797 C C . GLN A 1 141 ? 47.008 55.602 124.478 1.00 34.95 141 GLN A C 1
ATOM 798 O O . GLN A 1 141 ? 46.816 54.365 124.323 1.00 32.80 141 GLN A O 1
ATOM 804 N N . SER B 1 37 ? 69.225 19.670 138.735 1.00 28.63 37 SER B N 1
ATOM 805 C CA . SER B 1 37 ? 67.853 19.701 139.344 1.00 33.40 37 SER B CA 1
ATOM 806 C C . SER B 1 37 ? 66.898 18.591 138.856 1.00 2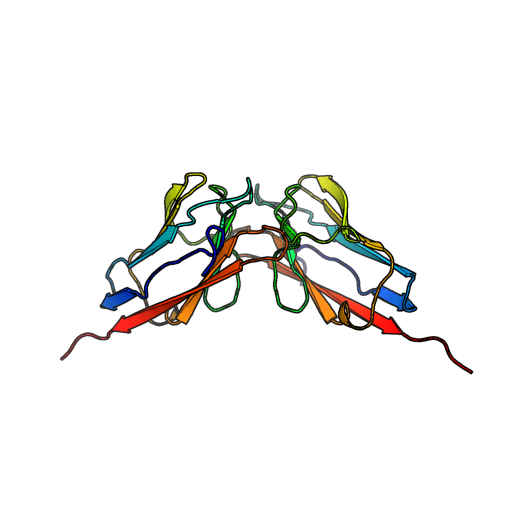9.65 37 SER B C 1
ATOM 807 O O . SER B 1 37 ? 66.552 18.551 137.679 1.00 29.46 37 SER B O 1
ATOM 810 N N . GLN B 1 38 ? 66.465 17.709 139.766 1.00 27.82 38 GLN B N 1
ATOM 811 C CA . GLN B 1 38 ? 65.547 16.611 139.420 1.00 25.65 38 GLN B CA 1
ATOM 812 C C . GLN B 1 38 ? 64.157 17.110 139.005 1.00 25.67 38 GLN B C 1
ATOM 813 O O . GLN B 1 38 ? 63.630 18.072 139.575 1.00 26.67 38 GLN B O 1
ATOM 819 N N . ASP B 1 39 ? 63.578 16.428 138.014 1.00 25.83 39 ASP B N 1
ATOM 820 C CA . ASP B 1 39 ? 62.255 16.736 137.442 1.00 26.90 39 ASP B CA 1
ATOM 821 C C . ASP B 1 39 ? 61.782 15.481 136.672 1.00 25.18 39 ASP B C 1
ATOM 822 O O . ASP B 1 39 ? 62.416 15.064 135.702 1.00 21.79 39 ASP B O 1
ATOM 827 N N . ASP B 1 40 ? 60.683 14.867 137.108 1.00 23.83 40 ASP B N 1
ATOM 828 C CA . ASP B 1 40 ? 60.202 13.645 136.455 1.00 29.17 40 ASP B CA 1
ATOM 829 C C . ASP B 1 40 ? 59.552 13.866 135.097 1.00 25.36 40 ASP B C 1
ATOM 830 O O . ASP B 1 40 ? 59.442 12.948 134.293 1.00 25.05 40 ASP 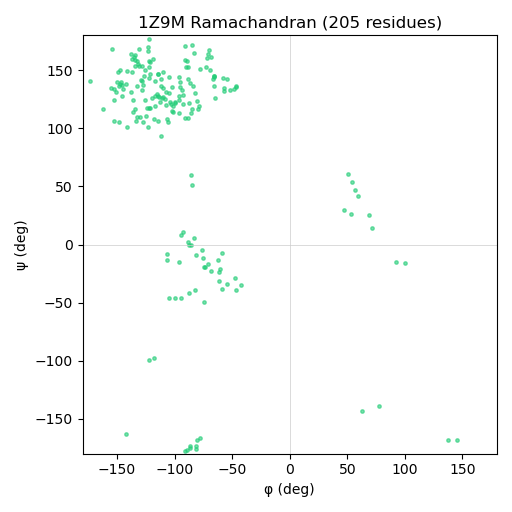B O 1
ATOM 835 N N . SER B 1 41 ? 59.137 15.095 134.839 1.00 24.60 41 SER B N 1
ATOM 836 C CA . SER B 1 41 ? 58.522 15.428 133.566 1.00 24.94 41 SER B CA 1
ATOM 837 C C . SER B 1 41 ? 59.609 15.927 132.593 1.00 24.16 41 SER B C 1
ATOM 838 O O . SER B 1 41 ? 59.304 16.460 131.529 1.00 23.36 41 SER B O 1
ATOM 841 N N . GLN B 1 42 ? 60.875 15.749 132.977 1.00 21.83 42 GLN B N 1
ATOM 842 C CA . GLN B 1 42 ? 62.037 16.165 132.179 1.00 21.44 42 GLN B CA 1
ATOM 843 C C . GLN B 1 42 ? 62.698 14.934 131.549 1.00 22.50 42 GLN B C 1
ATOM 844 O O . GLN B 1 42 ? 63.372 14.164 132.234 1.00 23.56 42 GLN B O 1
ATOM 850 N N . PRO B 1 43 ? 62.517 14.730 130.236 1.00 20.82 43 PRO B N 1
ATOM 851 C CA . PRO B 1 43 ? 63.145 13.555 129.622 1.00 22.27 43 PRO B CA 1
ATOM 852 C C . PRO B 1 43 ? 64.657 13.718 129.533 1.00 17.22 43 PRO B C 1
ATOM 853 O O . PRO B 1 43 ? 65.176 14.814 129.698 1.00 20.75 43 PRO B O 1
ATOM 857 N N . TRP B 1 44 ? 65.358 12.617 129.300 1.00 17.70 44 TRP B N 1
ATOM 858 C CA . TRP B 1 44 ? 66.804 12.668 129.147 1.00 21.06 44 TRP B CA 1
ATOM 859 C C . TRP B 1 44 ? 67.122 11.819 127.926 1.00 24.97 44 TRP B C 1
ATOM 860 O O . TRP B 1 44 ? 66.355 10.921 127.562 1.00 25.17 44 TRP B O 1
ATOM 871 N N . THR B 1 45 ? 68.232 12.143 127.279 1.00 25.11 45 THR B N 1
ATOM 872 C CA . THR B 1 45 ? 68.688 11.423 126.112 1.00 23.09 45 THR B CA 1
ATOM 873 C C . THR B 1 45 ? 70.205 11.398 126.271 1.00 24.55 45 THR B C 1
ATOM 874 O O . THR B 1 45 ? 70.710 11.652 127.355 1.00 32.39 45 THR B O 1
ATOM 878 N N . SER B 1 46 ? 70.940 11.115 125.213 1.00 23.57 46 SER B N 1
ATOM 879 C CA . SER B 1 46 ? 72.391 11.057 125.331 1.00 28.90 46 SER B CA 1
ATOM 880 C C . SER B 1 46 ? 73.083 11.503 124.046 1.00 30.42 46 SER B C 1
ATOM 881 O O . SER B 1 46 ? 72.522 11.357 122.955 1.00 33.62 46 SER B O 1
ATOM 884 N N . ASP B 1 47 ? 74.284 12.064 124.168 1.00 27.90 47 ASP B N 1
ATOM 885 C CA . ASP B 1 47 ? 75.031 12.474 122.981 1.00 27.11 47 ASP B CA 1
ATOM 886 C C . ASP B 1 47 ? 75.411 11.176 122.277 1.00 25.09 47 ASP B C 1
ATOM 887 O O . ASP B 1 47 ? 75.379 10.106 122.886 1.00 24.68 47 ASP B O 1
ATOM 892 N N . GLU B 1 48 ? 75.759 11.287 120.998 1.00 25.19 48 GLU B N 1
ATOM 893 C CA . GLU B 1 48 ? 76.163 10.157 120.166 1.00 21.75 48 GLU B CA 1
ATOM 894 C C . GLU B 1 48 ? 77.222 10.658 119.197 1.00 22.77 48 GLU B C 1
ATOM 895 O O . GLU B 1 48 ? 77.095 11.743 118.645 1.00 27.96 48 GLU B O 1
ATOM 901 N N . THR B 1 49 ? 78.276 9.884 119.004 1.00 18.72 49 THR B N 1
ATOM 902 C CA . THR B 1 49 ? 79.347 10.256 118.085 1.00 18.26 49 THR B CA 1
ATOM 903 C C . THR B 1 49 ? 79.493 9.089 117.124 1.00 20.72 49 THR B C 1
ATOM 904 O O . THR B 1 49 ? 79.689 7.952 117.549 1.00 23.01 49 THR B O 1
ATOM 908 N N . VAL B 1 50 ? 79.392 9.352 115.832 1.00 21.13 50 VAL B N 1
ATOM 909 C CA . VAL B 1 50 ? 79.477 8.263 114.873 1.00 23.22 50 VAL B CA 1
ATOM 910 C C . VAL B 1 50 ? 80.317 8.564 113.669 1.00 22.97 50 VAL B C 1
ATOM 911 O O . VAL B 1 50 ? 80.571 9.723 113.335 1.00 24.38 50 VAL B O 1
ATOM 915 N N . VAL B 1 51 ? 80.759 7.505 113.014 1.00 22.23 51 VAL B N 1
ATOM 916 C CA . VAL B 1 51 ? 81.568 7.676 111.825 1.00 22.02 51 VAL B CA 1
ATOM 917 C C . VAL B 1 51 ? 80.609 7.778 110.649 1.00 22.58 51 VAL B C 1
ATOM 918 O O . VAL B 1 51 ? 79.567 7.113 110.630 1.00 22.29 51 VAL B O 1
ATOM 922 N N . ALA B 1 52 ? 80.949 8.632 109.687 1.00 18.55 52 ALA B N 1
ATOM 923 C CA . ALA B 1 52 ? 80.138 8.790 108.490 1.00 21.69 52 ALA B CA 1
ATOM 924 C C . ALA B 1 52 ? 79.814 7.398 107.996 1.00 20.53 52 ALA B C 1
ATOM 925 O O . ALA B 1 52 ? 80.695 6.536 107.969 1.00 23.36 52 ALA B O 1
ATOM 927 N N . GLY B 1 53 ? 78.556 7.179 107.618 1.00 22.39 53 GLY B N 1
ATOM 928 C CA . GLY B 1 53 ? 78.130 5.881 107.113 1.00 23.21 53 GLY B CA 1
ATOM 929 C C . GLY B 1 53 ? 77.584 4.934 108.175 1.00 23.73 53 GLY B C 1
ATOM 930 O O . GLY B 1 53 ? 76.915 3.934 107.858 1.00 17.83 53 GLY B O 1
ATOM 931 N N . GLY B 1 54 ? 77.833 5.251 109.444 1.00 22.73 54 GLY B N 1
ATOM 932 C CA . GLY B 1 54 ? 77.376 4.375 110.510 1.00 19.14 54 GLY B CA 1
ATOM 933 C C . GLY B 1 54 ? 75.922 4.566 110.864 1.00 19.24 54 GLY B C 1
ATOM 934 O O . GLY B 1 54 ? 75.182 5.232 110.147 1.00 18.37 54 GLY B O 1
ATOM 935 N N . THR B 1 55 ? 75.514 3.976 111.982 1.00 23.31 55 THR B N 1
ATOM 936 C CA . THR B 1 55 ? 74.143 4.111 112.447 1.00 21.00 55 THR B CA 1
ATOM 937 C C . THR B 1 55 ? 74.081 4.824 113.796 1.00 18.84 55 THR B C 1
ATOM 938 O O . THR B 1 55 ? 74.916 4.615 114.677 1.00 18.35 55 THR B O 1
ATOM 942 N N . VAL B 1 56 ? 73.092 5.680 113.962 1.00 15.00 56 VAL B N 1
ATOM 943 C CA . VAL B 1 56 ? 72.976 6.391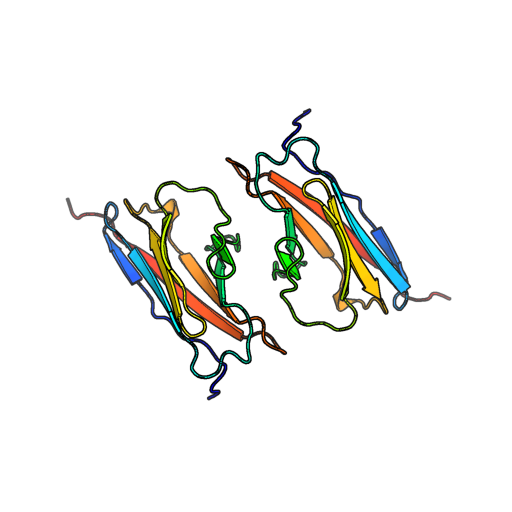 115.211 1.00 20.09 56 VAL B CA 1
ATOM 944 C C . VAL B 1 56 ? 71.631 6.070 115.818 1.00 23.95 56 VAL B C 1
ATOM 945 O O . VAL B 1 56 ? 70.650 5.836 115.097 1.00 24.47 56 VAL B O 1
ATOM 949 N N . VAL B 1 57 ? 71.589 6.018 117.142 1.00 22.76 57 VAL B N 1
ATOM 950 C CA . VAL B 1 57 ? 70.326 5.772 117.807 1.00 23.16 57 VAL B CA 1
ATOM 951 C C . VAL B 1 57 ? 70.069 6.905 118.786 1.00 25.00 57 VAL B C 1
ATOM 952 O O . VAL B 1 57 ? 70.860 7.155 119.709 1.00 22.87 57 VAL B O 1
ATOM 956 N N . LEU B 1 58 ? 68.979 7.625 118.531 1.00 24.26 58 LEU B N 1
ATOM 957 C CA . LEU B 1 58 ? 68.571 8.731 119.379 1.00 21.00 58 LEU B CA 1
ATOM 958 C C . LEU B 1 58 ? 67.526 8.169 120.336 1.00 24.60 58 LEU B C 1
ATOM 959 O O . LEU B 1 58 ? 66.433 7.770 119.927 1.00 29.08 58 LEU B O 1
ATOM 964 N N . LYS B 1 59 ? 67.881 8.129 121.614 1.00 24.75 59 LYS B N 1
ATOM 965 C CA . LYS B 1 59 ? 67.018 7.570 122.646 1.00 23.97 59 LYS B CA 1
ATOM 966 C C . LYS B 1 59 ? 66.557 8.617 123.641 1.00 23.86 59 LYS B C 1
ATOM 967 O O . LYS B 1 59 ? 67.376 9.340 124.230 1.00 15.25 59 LYS B O 1
ATOM 973 N N . CYS B 1 60 ? 65.242 8.674 123.835 1.00 18.95 60 CYS B N 1
ATOM 974 C CA . CYS B 1 60 ? 64.662 9.621 124.754 1.00 20.21 60 CYS B CA 1
ATOM 975 C C . CYS B 1 60 ? 63.740 8.911 125.721 1.00 20.67 60 CYS B C 1
ATOM 976 O O . CYS B 1 60 ? 62.886 8.122 125.327 1.00 15.46 60 CYS B O 1
ATOM 979 N N . GLN B 1 61 ? 63.900 9.225 126.994 1.00 20.79 61 GLN B N 1
ATOM 980 C CA . GLN B 1 61 ? 63.083 8.615 128.018 1.00 18.79 61 GLN B CA 1
ATOM 981 C C . GLN B 1 61 ? 62.509 9.685 128.944 1.00 20.06 61 GLN B C 1
ATOM 982 O O . GLN B 1 61 ? 63.072 10.780 129.086 1.00 17.15 61 GLN B O 1
ATOM 988 N N . VAL B 1 62 ? 61.370 9.378 129.555 1.00 21.96 62 VAL B N 1
ATOM 989 C CA . VAL B 1 62 ? 60.733 10.320 130.469 1.00 19.07 62 VAL B CA 1
ATOM 990 C C . VAL B 1 62 ? 60.005 9.520 131.537 1.00 21.36 62 VAL B C 1
ATOM 991 O O . VAL B 1 62 ? 59.338 8.519 131.236 1.00 19.60 62 VAL B O 1
ATOM 995 N N . LYS B 1 63 ? 60.131 9.953 132.788 1.00 25.70 63 LYS B N 1
ATOM 996 C CA . LYS B 1 63 ? 59.498 9.231 133.891 1.00 28.27 63 LYS B CA 1
ATOM 997 C C . LYS B 1 63 ? 58.028 9.555 134.114 1.00 25.42 63 LYS B C 1
ATOM 998 O O . LYS B 1 63 ? 57.242 8.665 134.420 1.00 31.71 63 LYS B O 1
ATOM 1004 N N . ASP B 1 64 ? 57.642 10.814 133.974 1.00 24.04 64 ASP B N 1
ATOM 1005 C CA . ASP B 1 64 ? 56.236 11.169 134.128 1.00 28.41 64 ASP B CA 1
ATOM 1006 C C . ASP B 1 64 ? 55.843 11.931 132.889 1.00 23.12 64 ASP B C 1
ATOM 1007 O O . ASP B 1 64 ? 56.204 13.094 132.763 1.00 19.55 64 ASP B O 1
ATOM 1012 N N . HIS B 1 65 ? 55.095 11.283 131.997 1.00 24.70 65 HIS B N 1
ATOM 1013 C CA . HIS B 1 65 ? 54.681 11.886 130.718 1.00 26.94 65 HIS B CA 1
ATOM 1014 C C . HIS B 1 65 ? 53.468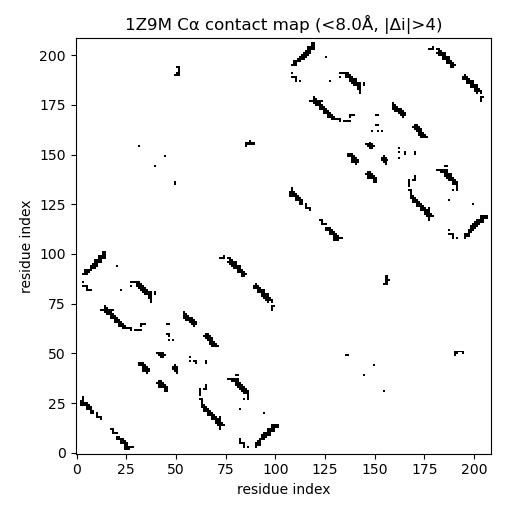 12.834 130.736 1.00 26.76 65 HIS B C 1
ATOM 1015 O O . HIS B 1 65 ? 53.172 13.490 129.716 1.00 20.43 65 HIS B O 1
ATOM 1022 N N . GLU B 1 66 ? 52.776 12.898 131.876 1.00 26.92 66 GLU B N 1
ATOM 1023 C CA . GLU B 1 66 ? 51.593 13.753 132.039 1.00 26.30 66 GLU B CA 1
ATOM 1024 C C . GLU B 1 66 ? 50.610 13.614 130.878 1.00 25.96 66 GLU B C 1
ATOM 1025 O O . GLU B 1 66 ? 49.902 14.569 130.538 1.00 26.28 66 GLU B O 1
ATOM 1031 N N . ASP B 1 67 ? 50.582 12.434 130.266 1.00 24.22 67 ASP B N 1
ATOM 1032 C CA . ASP B 1 67 ? 49.691 12.172 129.150 1.00 27.15 67 ASP B CA 1
ATOM 1033 C C . ASP B 1 67 ? 49.937 13.121 127.992 1.00 28.77 67 ASP B C 1
ATOM 1034 O O . ASP B 1 67 ? 48.991 13.608 127.364 1.00 24.37 67 ASP B O 1
ATOM 1039 N N . SER B 1 68 ? 51.219 13.370 127.722 1.00 28.68 68 SER B N 1
ATOM 1040 C CA . SER B 1 68 ? 51.665 14.244 126.636 1.00 27.87 68 SER B CA 1
ATOM 1041 C C . SER B 1 68 ? 52.554 13.381 125.752 1.00 25.66 68 SER B C 1
ATOM 1042 O O . SER B 1 68 ? 53.163 12.425 126.237 1.00 29.16 68 SER B O 1
ATOM 1045 N N . SER B 1 69 ? 52.651 13.707 124.468 1.00 26.66 69 SER B N 1
ATOM 1046 C CA . SER B 1 69 ? 53.463 12.897 123.554 1.00 25.08 69 SER B CA 1
ATOM 1047 C C . SER B 1 69 ? 54.916 13.326 123.427 1.00 26.18 69 SER B C 1
ATOM 1048 O O . SER B 1 69 ? 55.261 14.486 123.650 1.00 21.47 69 SER B O 1
ATOM 1051 N N . LEU B 1 70 ? 55.773 12.362 123.101 1.00 29.81 70 LEU B N 1
ATOM 1052 C CA . LEU B 1 70 ? 57.196 12.628 122.908 1.00 27.94 70 LEU B CA 1
ATOM 1053 C C . LEU B 1 70 ? 57.408 13.027 121.435 1.00 26.86 70 LEU B C 1
ATOM 1054 O O . LEU B 1 70 ? 56.632 12.649 120.547 1.00 20.57 70 LEU B O 1
ATOM 1059 N N . GLN B 1 71 ? 58.440 13.818 121.174 1.00 27.11 71 GLN B N 1
ATOM 1060 C CA . GLN B 1 71 ? 58.713 14.226 119.809 1.00 22.51 71 GLN B CA 1
ATOM 1061 C C . GLN B 1 71 ? 60.194 14.365 119.605 1.00 16.77 71 GLN B C 1
ATOM 1062 O O . GLN B 1 71 ? 60.901 14.860 120.478 1.00 18.68 71 GLN B O 1
ATOM 1068 N N . TRP B 1 72 ? 60.653 13.925 118.446 1.00 13.36 72 TRP B N 1
ATOM 1069 C CA . TRP B 1 72 ? 62.046 14.061 118.075 1.00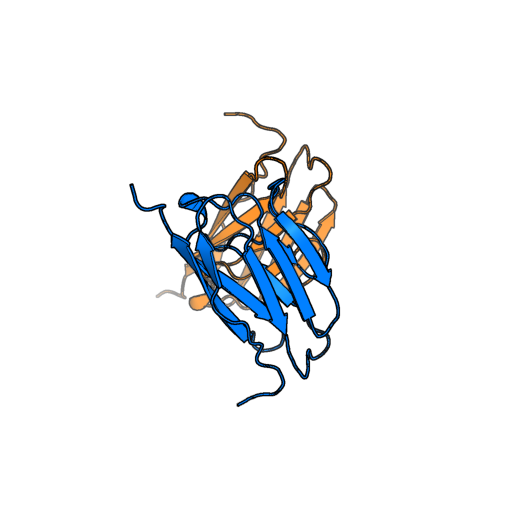 15.15 72 TRP B CA 1
ATOM 1070 C C . TRP B 1 72 ? 62.130 15.031 116.878 1.00 19.16 72 TRP B C 1
ATOM 1071 O O . TRP B 1 72 ? 61.434 14.845 115.873 1.00 23.52 72 TRP B O 1
ATOM 1082 N N . SER B 1 73 ? 62.956 16.072 116.997 1.00 19.10 73 SER B N 1
ATOM 1083 C CA . SER B 1 73 ? 63.163 17.047 115.919 1.00 17.26 73 SER B CA 1
ATOM 1084 C C . SER B 1 73 ? 64.667 17.127 115.646 1.00 18.02 73 SER B C 1
ATOM 1085 O O . SER B 1 73 ? 65.468 16.908 116.553 1.00 17.73 73 SER B O 1
ATOM 1088 N N . ASN B 1 74 ? 65.050 17.426 114.408 1.00 18.87 74 ASN B N 1
ATOM 1089 C CA . ASN B 1 74 ? 66.471 17.479 114.019 1.00 19.55 74 ASN B CA 1
ATOM 1090 C C . ASN B 1 74 ? 67.127 18.848 114.200 1.00 17.28 74 ASN B C 1
ATOM 1091 O O . ASN B 1 74 ? 66.500 19.776 114.696 1.00 19.49 74 ASN B O 1
ATOM 1096 N N . PRO B 1 75 ? 68.410 18.986 113.802 1.00 20.52 75 PRO B N 1
ATOM 1097 C CA . PRO B 1 75 ? 69.116 20.271 113.945 1.00 19.83 75 PRO B CA 1
ATOM 1098 C C . PRO B 1 75 ? 68.453 21.490 113.317 1.00 19.55 75 PRO B C 1
ATOM 1099 O O . PRO B 1 75 ? 68.579 22.586 113.840 1.00 17.37 75 PRO B O 1
ATOM 1103 N N . ALA B 1 76 ? 67.774 21.318 112.187 1.00 14.24 76 ALA B N 1
ATOM 1104 C CA . ALA B 1 76 ? 67.090 22.450 111.578 1.00 18.54 76 ALA B CA 1
ATOM 1105 C C . ALA B 1 76 ? 65.740 22.596 112.282 1.00 22.71 76 ALA B C 1
ATOM 1106 O O . ALA B 1 76 ? 64.909 23.408 111.873 1.00 17.45 76 ALA B O 1
ATOM 1108 N N . GLN B 1 77 ? 65.535 21.789 113.329 1.00 20.18 77 GLN B N 1
ATOM 1109 C CA . GLN B 1 77 ? 64.296 21.772 114.111 1.00 21.51 77 GLN B CA 1
ATOM 1110 C C . GLN B 1 77 ? 63.063 21.224 113.380 1.00 22.50 77 GLN B C 1
ATOM 1111 O O . GLN B 1 77 ? 61.927 21.572 113.702 1.00 20.95 77 GLN B O 1
ATOM 1117 N N . GLN B 1 78 ? 63.291 20.367 112.390 1.00 24.70 78 GLN B N 1
ATOM 1118 C CA . GLN B 1 78 ? 62.204 19.746 111.642 1.00 24.90 78 GLN B CA 1
ATOM 1119 C C . GLN B 1 78 ? 61.719 18.513 112.416 1.00 23.88 78 GLN B C 1
ATOM 1120 O O . GLN B 1 78 ? 62.528 17.740 112.921 1.00 27.00 78 GLN B O 1
ATOM 1126 N N . THR B 1 79 ? 60.406 18.336 112.510 1.00 22.66 79 THR B N 1
ATOM 1127 C CA . THR B 1 79 ? 59.828 17.200 113.226 1.00 24.01 79 THR B CA 1
ATOM 1128 C C . THR B 1 79 ? 60.179 15.883 112.548 1.00 15.70 79 THR B C 1
ATOM 1129 O O . THR B 1 79 ? 59.957 15.720 111.363 1.00 17.40 79 THR B O 1
ATOM 1133 N N . LEU B 1 80 ? 60.748 14.951 113.301 1.00 18.64 80 LEU B N 1
ATOM 1134 C CA . LEU B 1 80 ? 61.111 13.651 112.747 1.00 22.15 80 LEU B CA 1
ATOM 1135 C C . LEU B 1 80 ? 60.033 12.617 113.117 1.00 20.26 80 LEU B C 1
ATOM 1136 O O . LEU B 1 80 ? 59.611 11.832 112.282 1.00 17.67 80 LEU B O 1
ATOM 1141 N N . TYR B 1 81 ? 59.615 12.616 114.381 1.00 18.67 81 TYR B N 1
ATOM 1142 C CA . TYR B 1 81 ? 58.568 11.722 114.864 1.00 15.27 81 TYR B CA 1
ATOM 1143 C C . TYR B 1 81 ? 57.751 12.425 115.939 1.00 14.02 81 TYR B C 1
ATOM 1144 O O . TYR B 1 81 ? 58.300 12.990 116.891 1.00 17.09 81 TYR B O 1
ATOM 1153 N N . PHE B 1 82 ? 56.440 12.428 115.762 1.00 11.94 82 PHE B N 1
ATOM 1154 C CA . PHE B 1 82 ? 55.562 13.035 116.747 1.00 15.09 82 PHE B CA 1
ATOM 1155 C C . PHE B 1 82 ? 54.862 11.829 117.307 1.00 18.80 82 PHE B C 1
ATOM 1156 O O . PHE B 1 82 ? 53.846 11.387 116.770 1.00 22.98 82 PHE B O 1
ATOM 1164 N N . GLY B 1 83 ? 55.394 11.288 118.390 1.00 21.38 83 GLY B N 1
ATOM 1165 C CA . GLY B 1 83 ? 54.795 10.090 118.939 1.00 22.75 83 GLY B CA 1
ATOM 1166 C C . GLY B 1 83 ? 55.304 9.008 118.010 1.00 24.86 83 GLY B C 1
ATOM 1167 O O . GLY B 1 83 ? 56.457 9.040 117.610 1.00 26.40 83 GLY B O 1
ATOM 1168 N N . GLU B 1 84 ? 54.462 8.058 117.647 1.00 26.24 84 GLU B N 1
ATOM 1169 C CA . GLU B 1 84 ? 54.895 6.987 116.759 1.00 27.16 84 GLU B CA 1
ATOM 1170 C C . GLU B 1 84 ? 54.718 7.417 115.302 1.00 25.05 84 GLU B C 1
ATOM 1171 O O . GLU B 1 84 ? 55.032 6.663 114.384 1.00 25.87 84 GLU B O 1
ATOM 1177 N N . LYS B 1 85 ? 54.218 8.632 115.108 1.00 17.89 85 LYS B N 1
ATOM 1178 C CA . LYS B 1 85 ? 53.948 9.159 113.780 1.00 20.24 85 LYS B CA 1
ATOM 1179 C C . LYS B 1 85 ? 55.150 9.790 113.101 1.00 22.17 85 LYS B C 1
ATOM 1180 O O . LYS B 1 85 ? 55.673 10.806 113.567 1.00 19.36 85 LYS B O 1
ATOM 1186 N N . ARG B 1 86 ? 55.576 9.204 111.984 1.00 22.38 86 ARG B N 1
ATOM 1187 C CA . ARG B 1 86 ? 56.704 9.755 111.251 1.00 27.46 86 ARG B CA 1
ATOM 1188 C C . ARG B 1 86 ? 56.329 11.125 110.683 1.00 25.99 86 ARG B C 1
ATOM 1189 O O . ARG B 1 86 ? 55.184 11.361 110.269 1.00 22.67 86 ARG B O 1
ATOM 1197 N N . ALA B 1 87 ? 57.291 12.003 110.654 1.00 24.82 87 ALA B N 1
ATOM 1198 C CA . ALA B 1 87 ? 57.160 13.249 109.989 1.00 27.06 87 ALA B CA 1
ATOM 1199 C C . ALA B 1 87 ? 58.087 13.472 108.868 1.00 27.12 87 ALA B C 1
ATOM 1200 O O . ALA B 1 87 ? 57.814 13.037 107.810 1.00 23.07 87 ALA B O 1
ATOM 1202 N N . LEU B 1 88 ? 59.178 14.175 109.076 1.00 19.88 88 LEU B N 1
ATOM 1203 C CA . LEU B 1 88 ? 60.061 14.361 107.931 1.00 24.42 88 LEU B CA 1
ATOM 1204 C C . LEU B 1 88 ? 60.259 13.002 107.239 1.00 25.20 88 LEU B C 1
ATOM 1205 O O . LEU B 1 88 ? 60.469 11.977 107.893 1.00 25.47 88 LEU B O 1
ATOM 1210 N N . ARG B 1 89 ? 60.191 12.999 105.914 1.00 25.79 89 ARG B N 1
ATOM 1211 C CA . ARG B 1 89 ? 60.353 11.764 105.152 1.00 29.38 89 ARG B CA 1
ATOM 1212 C C . ARG B 1 89 ? 61.804 11.500 104.756 1.00 29.19 89 ARG B C 1
ATOM 1213 O O . ARG B 1 89 ? 62.359 12.185 103.889 1.00 32.23 89 ARG B O 1
ATOM 1221 N N . ASP B 1 90 ? 62.414 10.500 105.391 1.00 28.28 90 ASP B N 1
ATOM 1222 C CA . ASP B 1 90 ? 63.802 10.130 105.108 1.00 23.28 90 ASP B CA 1
ATOM 1223 C C . ASP B 1 90 ? 64.000 8.650 105.423 1.00 24.95 90 ASP B C 1
ATOM 1224 O O . ASP B 1 90 ? 64.075 8.245 106.596 1.00 22.06 90 ASP B O 1
ATOM 1229 N N . ASN B 1 91 ? 64.098 7.857 104.356 1.00 24.79 91 ASN B N 1
ATOM 1230 C CA . ASN B 1 91 ? 64.239 6.404 104.428 1.00 26.41 91 ASN B CA 1
ATOM 1231 C C . ASN B 1 91 ? 65.291 5.883 105.403 1.00 22.38 91 ASN B C 1
ATOM 1232 O O . ASN B 1 91 ? 65.156 4.773 105.923 1.00 22.45 91 ASN B O 1
ATOM 1237 N N . ARG B 1 92 ? 66.335 6.668 105.651 1.00 18.42 92 ARG B N 1
ATOM 1238 C CA . ARG B 1 92 ? 67.371 6.236 106.580 1.00 19.45 92 ARG B CA 1
ATOM 1239 C C . ARG B 1 92 ? 66.912 6.321 108.015 1.00 18.45 92 ARG B C 1
ATOM 1240 O O . ARG B 1 92 ? 67.505 5.690 108.882 1.00 23.77 92 ARG B O 1
ATOM 1248 N N . ILE B 1 93 ? 65.871 7.098 108.281 1.00 18.73 93 ILE B N 1
ATOM 1249 C CA . ILE B 1 93 ? 65.406 7.245 109.660 1.00 27.08 93 ILE B CA 1
ATOM 1250 C C . ILE B 1 93 ? 64.273 6.255 109.919 1.00 28.66 93 ILE B C 1
ATOM 1251 O O . ILE B 1 93 ? 63.381 6.098 109.083 1.00 31.16 93 ILE B O 1
ATOM 1256 N N . GLN B 1 94 ? 64.321 5.576 111.063 1.00 25.34 94 GLN B N 1
ATOM 1257 C CA . GLN B 1 94 ? 63.299 4.583 111.402 1.00 26.12 94 GLN B CA 1
ATOM 1258 C C . GLN B 1 94 ? 62.941 4.614 112.887 1.00 27.06 94 GLN B C 1
ATOM 1259 O O . GLN B 1 94 ? 63.770 4.941 113.749 1.00 24.47 94 GLN B O 1
ATOM 1265 N N . LEU B 1 95 ? 61.693 4.280 113.181 1.00 26.58 95 LEU B N 1
ATOM 1266 C CA . LEU B 1 95 ? 61.210 4.271 114.551 1.00 25.87 95 LEU B CA 1
ATOM 1267 C C . LEU B 1 95 ? 61.644 2.980 115.223 1.00 25.98 95 LEU B C 1
ATOM 1268 O O . LEU B 1 95 ? 61.362 1.885 114.738 1.00 28.20 95 LEU B O 1
ATOM 1273 N N . VAL B 1 96 ? 62.350 3.111 116.336 1.00 20.30 96 VAL B N 1
ATOM 1274 C CA . VAL B 1 96 ? 62.826 1.948 117.059 1.00 22.38 96 VAL B CA 1
ATOM 1275 C C . VAL B 1 96 ? 61.881 1.542 118.170 1.00 21.92 96 VAL B C 1
ATOM 1276 O O . VAL B 1 96 ? 61.566 0.373 118.316 1.00 24.18 96 VAL B O 1
ATOM 1280 N N . THR B 1 97 ? 61.429 2.518 118.947 1.00 23.45 97 THR B N 1
ATOM 1281 C CA . THR B 1 97 ? 60.550 2.264 120.082 1.00 22.53 97 THR B CA 1
ATOM 1282 C C . THR B 1 97 ? 59.660 3.462 120.404 1.00 25.84 97 THR B C 1
ATOM 1283 O O . THR B 1 97 ? 60.133 4.596 120.469 1.00 24.94 97 THR B O 1
ATOM 1287 N N . SER B 1 98 ? 58.376 3.223 120.625 1.00 26.02 98 SER B N 1
ATOM 1288 C CA . SER B 1 98 ? 57.521 4.316 121.039 1.00 22.30 98 SER B CA 1
ATOM 1289 C C . SER B 1 98 ? 56.495 3.905 122.069 1.00 22.40 98 SER B C 1
ATOM 1290 O O . SER B 1 98 ? 55.468 3.318 121.749 1.00 22.67 98 SER B O 1
ATOM 1293 N N . THR B 1 99 ? 56.779 4.221 123.317 1.00 25.18 99 THR B N 1
ATOM 1294 C CA . THR B 1 99 ? 55.858 3.918 124.402 1.00 25.33 99 THR B CA 1
ATOM 1295 C C . THR B 1 99 ? 55.632 5.293 125.010 1.00 24.09 99 THR B C 1
ATOM 1296 O O . THR B 1 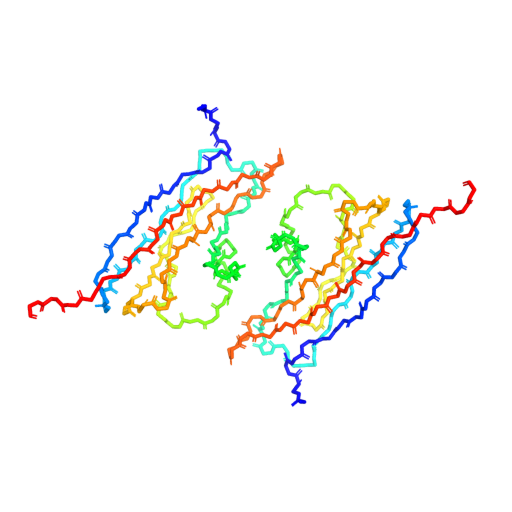99 ? 56.318 6.236 124.641 1.00 25.36 99 THR B O 1
ATOM 1300 N N . PRO B 1 100 ? 54.662 5.442 125.923 1.00 26.53 100 PRO B N 1
ATOM 1301 C CA . PRO B 1 100 ? 54.459 6.780 126.498 1.00 24.20 100 PRO B CA 1
ATOM 1302 C C . PRO B 1 100 ? 55.686 7.291 127.265 1.00 26.38 100 PRO B C 1
ATOM 1303 O O . PRO B 1 100 ? 55.773 8.474 127.581 1.00 26.75 100 PRO B O 1
ATOM 1307 N N . HIS B 1 101 ? 56.629 6.393 127.552 1.00 25.32 101 HIS B N 1
ATOM 1308 C CA . HIS B 1 101 ? 57.839 6.736 128.298 1.00 25.80 101 HIS B CA 1
ATOM 1309 C C . HIS B 1 101 ? 59.111 6.799 127.465 1.00 24.77 101 HIS B C 1
ATOM 1310 O O . HIS B 1 101 ? 60.142 7.312 127.929 1.00 23.73 101 HIS B O 1
ATOM 1317 N N . GLU B 1 102 ? 59.045 6.284 126.244 1.00 21.09 102 GLU B N 1
ATOM 1318 C CA . GLU B 1 102 ? 60.216 6.268 125.391 1.00 17.65 102 GLU B CA 1
ATOM 1319 C C . GLU B 1 102 ? 59.942 6.524 123.924 1.00 19.35 102 GLU B C 1
ATOM 1320 O O . GLU B 1 102 ? 58.972 6.020 123.372 1.00 17.36 102 GLU B O 1
ATOM 1326 N N . LEU B 1 103 ? 60.809 7.319 123.300 1.00 21.56 103 LEU B N 1
ATOM 1327 C CA . LEU B 1 103 ? 60.728 7.593 121.869 1.00 19.50 103 LEU B CA 1
ATOM 1328 C C . LEU B 1 103 ? 62.165 7.433 121.417 1.00 19.43 103 LEU B C 1
ATOM 1329 O O . LEU B 1 103 ? 63.057 8.160 121.858 1.00 23.06 103 LEU B O 1
ATOM 1334 N N . SER B 1 104 ? 62.402 6.460 120.556 1.00 17.50 104 SER B N 1
ATOM 1335 C CA . SER B 1 104 ? 63.747 6.192 120.096 1.00 16.22 104 SER B CA 1
ATOM 1336 C C . SER B 1 104 ? 63.723 5.922 118.608 1.00 19.66 104 SER B C 1
ATOM 1337 O O . SER B 1 104 ? 62.898 5.148 118.115 1.00 22.72 104 SER B O 1
ATOM 1340 N N . ILE B 1 105 ? 64.619 6.585 117.890 1.00 21.21 105 ILE B N 1
ATOM 1341 C CA . ILE B 1 105 ? 64.707 6.449 116.447 1.00 15.03 105 ILE B CA 1
ATOM 1342 C C . ILE B 1 105 ? 66.143 6.240 116.007 1.00 16.52 105 ILE B C 1
ATOM 1343 O O . ILE B 1 105 ? 67.087 6.611 116.708 1.00 17.51 105 ILE B O 1
ATOM 1348 N N . SER B 1 106 ? 66.307 5.661 114.829 1.00 16.73 106 SER B N 1
ATOM 1349 C CA . SER B 1 106 ? 67.644 5.430 114.319 1.00 21.45 106 SER B CA 1
ATOM 1350 C C . SER B 1 106 ? 67.857 6.098 112.973 1.00 23.00 106 SER B C 1
ATOM 1351 O O . SER B 1 106 ? 66.905 6.389 112.226 1.00 20.33 106 SER B O 1
ATOM 1354 N N . ILE B 1 107 ? 69.126 6.333 112.673 1.00 21.85 107 ILE B N 1
ATOM 1355 C CA . ILE B 1 107 ? 69.524 6.933 111.418 1.00 20.64 107 ILE B CA 1
ATOM 1356 C C . ILE B 1 107 ? 70.665 6.105 110.866 1.00 22.13 107 ILE B C 1
ATOM 1357 O O . ILE B 1 107 ? 71.767 6.119 111.401 1.00 21.56 107 ILE B O 1
ATOM 1362 N N . SER B 1 108 ? 70.387 5.380 109.799 1.00 19.45 108 SER B N 1
ATOM 1363 C CA . SER B 1 108 ? 71.385 4.535 109.178 1.00 20.35 108 SER B CA 1
ATOM 1364 C C . SER B 1 108 ? 72.099 5.342 108.116 1.00 20.12 108 SER B C 1
ATOM 1365 O O . SER B 1 108 ? 71.573 6.349 107.656 1.00 21.25 108 SER B O 1
ATOM 1368 N N . ASN B 1 109 ? 73.298 4.907 107.741 1.00 17.31 109 ASN B N 1
ATOM 1369 C CA . ASN B 1 109 ? 74.092 5.595 106.726 1.00 20.79 109 ASN B CA 1
ATOM 1370 C C . ASN B 1 109 ? 74.189 7.081 107.069 1.00 24.62 109 ASN B C 1
ATOM 1371 O O . ASN B 1 109 ? 73.767 7.945 106.293 1.00 26.67 109 ASN B O 1
ATOM 1376 N N . VAL B 1 110 ? 74.771 7.364 108.233 1.00 23.95 110 VAL B N 1
ATOM 1377 C CA . VAL B 1 110 ? 74.917 8.724 108.731 1.00 19.75 110 VAL B CA 1
ATOM 1378 C C . VAL B 1 110 ? 75.839 9.585 107.889 1.00 24.71 110 VAL B C 1
ATOM 1379 O O . VAL B 1 110 ? 76.929 9.160 107.489 1.00 20.74 110 VAL B O 1
ATOM 1383 N N . ALA B 1 111 ? 75.393 10.815 107.645 1.00 25.88 111 ALA B N 1
ATOM 1384 C CA . ALA B 1 111 ? 76.143 11.764 106.831 1.00 27.42 111 ALA B CA 1
ATOM 1385 C C . ALA B 1 111 ? 76.469 13.034 107.600 1.00 27.89 111 ALA B C 1
ATOM 1386 O O . ALA B 1 111 ? 75.778 13.389 108.559 1.00 28.18 111 ALA B O 1
ATOM 1388 N N . LEU B 1 112 ? 77.516 13.720 107.147 1.00 26.31 112 LEU B N 1
ATOM 1389 C CA . LEU B 1 112 ? 77.981 14.964 107.751 1.00 23.24 112 LEU B CA 1
ATOM 1390 C C . LEU B 1 112 ? 76.823 15.875 107.994 1.00 21.56 112 LEU B C 1
ATOM 1391 O O . LEU B 1 112 ? 76.776 16.538 109.009 1.00 21.46 112 LEU B O 1
ATOM 1396 N N . ALA B 1 113 ? 75.888 15.896 107.049 1.00 24.12 113 ALA B N 1
ATOM 1397 C CA . ALA B 1 113 ? 74.709 16.743 107.152 1.00 26.72 113 ALA B CA 1
ATOM 1398 C C . ALA B 1 113 ? 73.841 16.416 108.363 1.00 25.09 113 ALA B C 1
ATOM 1399 O O . ALA B 1 113 ? 73.091 17.278 108.827 1.00 22.95 113 ALA B O 1
ATOM 1401 N N . ASP B 1 114 ? 73.939 15.185 108.876 1.00 23.03 114 ASP B N 1
ATOM 1402 C CA . ASP B 1 114 ? 73.141 14.776 110.040 1.00 22.54 114 ASP B CA 1
ATOM 1403 C C . ASP B 1 114 ? 73.681 15.333 111.344 1.00 24.20 114 ASP B C 1
ATOM 1404 O O . ASP B 1 114 ? 73.071 15.150 112.413 1.00 26.21 114 ASP B O 1
ATOM 1409 N N . GLU B 1 115 ? 74.821 16.006 111.268 1.00 19.43 115 GLU B N 1
ATOM 1410 C CA . GLU B 1 115 ? 75.430 16.539 112.477 1.00 21.64 115 GLU B CA 1
ATOM 1411 C C . GLU B 1 115 ? 74.654 17.642 113.183 1.00 18.18 115 GLU B C 1
ATOM 1412 O O . GLU B 1 115 ? 74.028 18.506 112.560 1.00 16.44 115 GLU B O 1
ATOM 1418 N N . GLY B 1 116 ? 74.710 17.630 114.504 1.00 15.81 116 GLY B N 1
ATOM 1419 C CA . GLY B 1 116 ? 74.028 18.673 115.213 1.00 10.94 116 GLY B CA 1
ATOM 1420 C C . GLY B 1 116 ? 73.267 18.204 116.410 1.00 17.62 116 GLY B C 1
ATOM 1421 O O . GLY B 1 116 ? 73.379 17.069 116.853 1.00 18.13 116 GLY B O 1
ATOM 1422 N N . GLU B 1 117 ? 72.458 19.118 116.907 1.00 19.89 117 GLU B N 1
ATOM 1423 C CA . GLU B 1 117 ? 71.673 18.909 118.091 1.00 21.94 117 GLU B CA 1
ATOM 1424 C C . GLU B 1 117 ? 70.274 18.464 117.733 1.00 22.33 117 GLU B C 1
ATOM 1425 O O . GLU B 1 117 ? 69.580 19.133 116.964 1.00 23.54 117 GLU B O 1
ATOM 1431 N N . TYR B 1 118 ? 69.873 17.322 118.275 1.00 20.18 118 TYR B N 1
ATOM 1432 C CA . TYR B 1 118 ? 68.533 16.802 118.054 1.00 19.91 118 TYR B CA 1
ATOM 1433 C C . TYR B 1 118 ? 67.780 17.006 119.373 1.00 16.97 118 TYR B C 1
ATOM 1434 O O . TYR B 1 118 ? 68.277 16.674 120.458 1.00 22.17 118 TYR B O 1
ATOM 1443 N N . THR B 1 119 ? 66.585 17.567 119.289 1.00 14.97 119 THR B N 1
ATOM 1444 C CA . THR B 1 119 ? 65.814 17.828 120.500 1.00 15.49 119 THR B CA 1
ATOM 1445 C C . THR B 1 119 ? 64.657 16.860 120.718 1.00 18.47 119 THR B C 1
ATOM 1446 O O . THR B 1 119 ? 63.848 16.593 119.810 1.00 15.72 119 THR B O 1
ATOM 1450 N N . CYS B 1 120 ? 64.582 16.316 121.925 1.00 15.07 120 CYS B N 1
ATOM 1451 C CA . CYS B 1 120 ? 63.469 15.443 122.255 1.00 12.50 120 CYS B CA 1
ATOM 1452 C C . CYS B 1 120 ? 62.530 16.303 123.078 1.00 13.90 120 CYS B C 1
ATOM 1453 O O . CYS B 1 120 ? 62.914 16.812 124.132 1.00 11.18 120 CYS B O 1
ATOM 1456 N N . SER B 1 121 ? 61.307 16.498 122.606 1.00 10.46 121 SER B N 1
ATOM 1457 C CA . SER B 1 121 ? 60.376 17.308 123.379 1.00 15.16 121 SER B CA 1
ATOM 1458 C C . SER B 1 121 ? 59.204 16.498 123.958 1.00 17.77 121 SER B C 1
ATOM 1459 O O . SER B 1 121 ? 58.712 15.564 123.317 1.00 14.92 121 SER B O 1
ATOM 1462 N N . ILE B 1 122 ? 58.797 16.840 125.185 1.00 20.84 122 ILE B N 1
ATOM 1463 C CA . ILE B 1 122 ? 57.622 16.233 125.832 1.00 22.53 122 ILE B CA 1
ATOM 1464 C C . ILE B 1 122 ? 56.641 17.397 126.027 1.00 23.14 122 ILE B C 1
ATOM 1465 O O . ILE B 1 122 ? 56.957 18.380 126.707 1.00 23.00 122 ILE B O 1
ATOM 1470 N N . PHE B 1 123 ? 55.460 17.319 125.424 1.00 22.51 123 PHE B N 1
ATOM 1471 C CA . PHE B 1 123 ? 54.519 18.432 125.542 1.00 22.66 123 PHE B CA 1
ATOM 1472 C C . PHE B 1 123 ? 53.612 18.453 126.762 1.00 22.98 123 PHE B C 1
ATOM 1473 O O . PHE B 1 123 ? 52.388 18.453 126.668 1.00 29.02 123 PHE B O 1
ATOM 1481 N N . THR B 1 124 ? 54.262 18.498 127.914 1.00 22.81 124 THR B N 1
ATOM 1482 C CA . THR B 1 124 ? 53.636 18.548 129.214 1.00 21.09 124 THR B CA 1
ATOM 1483 C C . THR B 1 124 ? 53.482 20.040 129.526 1.00 22.53 124 THR B C 1
ATOM 1484 O O . THR B 1 124 ? 54.043 20.880 128.825 1.00 16.03 124 THR B O 1
ATOM 1488 N N . MET B 1 125 ? 52.756 20.388 130.583 1.00 24.42 125 MET B N 1
ATOM 1489 C CA . MET B 1 125 ? 52.610 21.803 130.892 1.00 24.30 125 MET B CA 1
ATOM 1490 C C . MET B 1 125 ? 53.425 22.218 132.096 1.00 20.23 125 MET B C 1
ATOM 1491 O O . MET B 1 125 ? 53.117 21.831 133.221 1.00 29.45 125 MET B O 1
ATOM 1496 N N . PRO B 1 126 ? 54.514 22.970 131.880 1.00 18.83 126 PRO B N 1
ATOM 1497 C CA . PRO B 1 126 ? 55.034 23.461 130.598 1.00 16.51 126 PRO B CA 1
ATOM 1498 C C . PRO B 1 126 ? 55.930 22.421 129.913 1.00 18.12 126 PRO B C 1
ATOM 1499 O O . PRO B 1 126 ? 56.256 21.380 130.503 1.00 18.79 126 PRO B O 1
ATOM 1503 N N . VAL B 1 127 ? 56.315 22.710 128.668 1.00 17.81 127 VAL B N 1
ATOM 1504 C CA . VAL B 1 127 ? 57.150 21.821 127.852 1.00 10.67 127 VAL B CA 1
ATOM 1505 C C . VAL B 1 127 ? 58.557 21.643 128.416 1.00 9.58 127 VAL B C 1
ATOM 1506 O O . VAL B 1 127 ? 59.120 22.554 129.025 1.00 13.95 127 VAL B O 1
ATOM 1510 N N . ARG B 1 128 ? 59.106 20.448 128.260 1.00 14.19 128 ARG B N 1
ATOM 1511 C CA . ARG B 1 128 ? 60.480 20.167 128.690 1.00 17.73 128 ARG B CA 1
ATOM 1512 C C . ARG B 1 128 ? 61.179 19.574 127.468 1.00 20.20 128 ARG B C 1
ATOM 1513 O O . ARG B 1 128 ? 60.547 18.867 126.672 1.00 21.71 128 ARG B O 1
ATOM 1521 N N . THR B 1 129 ? 62.465 19.878 127.311 1.00 22.30 129 THR B N 1
ATOM 1522 C CA . THR B 1 129 ? 63.236 19.383 126.180 1.00 18.36 129 THR B CA 1
ATOM 1523 C C . THR B 1 129 ? 64.597 18.911 126.635 1.00 21.23 129 THR B C 1
ATOM 1524 O O . THR B 1 129 ? 65.149 19.440 127.601 1.00 16.83 129 THR B O 1
ATOM 1528 N N . ALA B 1 130 ? 65.110 17.905 125.928 1.00 13.23 130 ALA B N 1
ATOM 1529 C CA . ALA B 1 130 ? 66.417 17.308 126.177 1.00 18.66 130 ALA B CA 1
ATOM 1530 C C . ALA B 1 130 ? 67.154 17.183 124.828 1.00 17.03 130 ALA B C 1
ATOM 1531 O O . ALA B 1 130 ? 66.569 16.755 123.829 1.00 17.13 130 ALA B O 1
ATOM 1533 N N . LYS B 1 131 ? 68.433 17.532 124.792 1.00 15.40 131 LYS B N 1
ATOM 1534 C CA . LYS B 1 131 ? 69.149 17.482 123.524 1.00 21.87 131 LYS B CA 1
ATOM 1535 C C . LYS B 1 131 ? 70.182 16.396 123.413 1.00 22.64 131 LYS B C 1
ATOM 1536 O O . LYS B 1 131 ? 70.805 16.003 124.399 1.00 26.21 131 LYS B O 1
ATOM 1542 N N . SER B 1 132 ? 70.357 15.912 122.194 1.00 19.38 132 SER B N 1
ATOM 1543 C CA . SER B 1 132 ? 71.344 14.890 121.925 1.00 17.90 132 SER B CA 1
ATOM 1544 C C . SER B 1 132 ? 72.253 15.403 120.828 1.00 22.67 132 SER B C 1
ATOM 1545 O O . SER B 1 132 ? 71.828 15.543 119.683 1.00 26.13 132 SER B O 1
ATOM 1548 N N . LEU B 1 133 ? 73.500 15.695 121.177 1.00 25.46 133 LEU B N 1
ATOM 1549 C CA . LEU B 1 133 ? 74.443 16.172 120.187 1.00 22.47 133 LEU B CA 1
ATOM 1550 C C . LEU B 1 133 ? 74.982 15.010 119.388 1.00 20.48 133 LEU B C 1
ATOM 1551 O O . LEU B 1 133 ? 75.630 14.101 119.931 1.00 20.96 133 LEU B O 1
ATOM 1556 N N . VAL B 1 134 ? 74.674 15.039 118.095 1.00 17.89 134 VAL B N 1
ATOM 1557 C CA . VAL B 1 134 ? 75.143 14.029 117.165 1.00 15.62 134 VAL B CA 1
ATOM 1558 C C . VAL B 1 134 ? 76.343 14.611 116.432 1.00 17.33 134 VAL B C 1
ATOM 1559 O O . VAL B 1 134 ? 76.254 15.676 115.792 1.00 15.29 134 VAL B O 1
ATOM 1563 N N . THR B 1 135 ? 77.469 13.914 116.555 1.00 16.81 135 THR B N 1
ATOM 1564 C CA . THR B 1 135 ? 78.713 14.315 115.916 1.00 17.07 135 THR B CA 1
ATOM 1565 C C . THR B 1 135 ? 79.134 13.239 114.915 1.00 21.54 135 THR B C 1
ATOM 1566 O O . THR B 1 135 ? 79.221 12.046 115.258 1.00 23.53 135 THR B O 1
ATOM 1570 N N . VAL B 1 136 ? 79.389 13.668 113.680 1.00 18.30 136 VAL B N 1
ATOM 1571 C CA . VAL B 1 136 ? 79.791 12.764 112.600 1.00 19.02 136 VAL B CA 1
ATOM 1572 C C . VAL B 1 136 ? 81.252 12.993 112.233 1.00 16.45 136 VAL B C 1
ATOM 1573 O O . VAL B 1 136 ? 81.678 14.122 111.957 1.00 14.25 136 VAL B O 1
ATOM 1577 N N . LEU B 1 137 ? 82.012 11.903 112.240 1.00 15.81 137 LEU B N 1
ATOM 1578 C CA . LEU B 1 137 ? 83.432 11.944 111.945 1.00 14.14 137 LEU B CA 1
ATOM 1579 C C . LEU B 1 137 ? 83.733 11.185 110.670 1.00 15.52 137 LEU B C 1
ATOM 1580 O O . LEU B 1 137 ? 83.080 10.182 110.368 1.00 19.39 137 LEU B O 1
ATOM 1585 N N . GLY B 1 138 ? 84.735 11.671 109.935 1.00 18.42 138 GLY B N 1
ATOM 1586 C CA . GLY B 1 138 ? 85.159 11.038 108.699 1.00 19.27 138 GLY B CA 1
ATOM 1587 C C . GLY B 1 138 ? 86.178 9.954 108.984 1.00 20.90 138 GLY B C 1
ATOM 1588 O O . GLY B 1 138 ? 86.478 9.657 110.143 1.00 20.52 138 GLY B O 1
ATOM 1589 N N . ILE B 1 139 ? 86.719 9.362 107.926 1.00 23.75 139 ILE B N 1
ATOM 1590 C CA . ILE B 1 139 ? 87.709 8.295 108.073 1.00 23.57 139 ILE B CA 1
ATOM 1591 C C . ILE B 1 139 ? 89.113 8.872 107.954 1.00 24.70 139 ILE B C 1
ATOM 1592 O O . ILE B 1 139 ? 89.434 9.570 106.999 1.00 26.22 139 ILE B O 1
ATOM 1597 N N . PRO B 1 140 ? 89.973 8.582 108.936 1.00 23.47 140 PRO B N 1
ATOM 1598 C CA . PRO B 1 140 ? 91.349 9.075 108.973 1.00 25.79 140 PRO B CA 1
ATOM 1599 C C . PRO B 1 140 ? 92.430 8.441 108.121 1.00 29.44 140 PRO B C 1
ATOM 1600 O O . PRO B 1 140 ? 92.173 7.652 107.213 1.00 28.96 140 PRO B O 1
ATOM 1604 N N . GLN B 1 141 ? 93.657 8.824 108.492 1.00 34.81 141 GLN B N 1
ATOM 1605 C CA . GLN B 1 141 ? 94.932 8.409 107.903 1.00 38.40 141 GLN B CA 1
ATOM 1606 C C . GLN B 1 141 ? 95.058 8.761 106.440 1.00 36.50 141 GLN B C 1
ATOM 1607 O O . GLN B 1 141 ? 94.902 9.971 106.190 1.00 42.62 141 GLN B O 1
#

Solvent-accessible surface area: 11016 Å² total; per-residue (Å²): 244,69,79,4,68,3,133,25,72,88,51,93,17,77,35,50,26,78,3,66,0,103,0,53,2,147,63,28,86,132,12,45,8,8,0,8,18,55,62,65,61,2,3,9,3,21,125,93,79,1,28,112,37,141,64,7,104,62,78,48,40,68,86,88,42,1,2,0,10,3,36,102,4,44,122,104,15,74,17,78,5,9,0,7,0,8,1,108,93,42,52,68,18,101,0,79,1,44,7,79,58,123,118,222,165,194,58,88,7,62,2,131,26,63,92,54,89,22,77,38,44,28,80,1,54,0,83,0,67,3,147,73,42,82,137,23,39,8,8,0,10,19,54,72,94,64,3,2,16,2,14,123,84,126,0,29,58,43,117,60,18,102,61,76,41,46,70,87,80,32,0,0,0,18,2,47,92,2,41,127,97,18,81,15,83,5,33,0,9,0,7,1,107,93,42,56,62,12,120,0,78,0,39,9,85,49,148,96,218

CATH classification: 2.60.40.10

InterPro domains:
  IPR003585 Neurexin/syndecan/glycophorin C [SM00294] (351-369)
  IPR003598 Immunoglobulin subtype 2 [SM00408] (41-117)
  IPR003598 Immunoglobulin subtype 2 [SM00408] (143-216)
  IPR003598 Immunoglobulin subtype 2 [SM00408] (245-306)
  IPR003599 Immunoglobulin domain subtype [SM00409] (35-127)
  IPR003599 Immunoglobulin domain subtype [SM00409] (137-230)
  IPR003599 Immunoglobulin domain subtype [SM00409] (239-317)
  IPR007110 Immunoglobulin-like domain [PS50835] (21-112)
  IPR007110 Immunoglobulin-like domain [PS50835] (130-228)
  IPR007110 Immunoglobulin-like domain [PS50835] (233-315)
  IPR013106 Immunoglobulin V-set domain [PF07686] (39-118)
  IPR013162 CD80-like, immunoglobulin C2-set [PF08205] (134-218)
  IPR013783 Immunoglobulin-like fold [G3DSA:2.60.40.10] (27-132)
  IPR013783 Immunoglobulin-like fold [G3DSA:2.60.40.10] (133-229)
  IPR013783 Immunoglobulin-like fold [G3DSA:2.60.40.10] (231-323)
  IPR036179 Immunoglobulin-like domain superfamily [SSF48726] (36-133)
  IPR036179 Immunoglobulin-like domain superfamily [SSF48726] (130-233)
  IPR036179 Immunoglobulin-like domain superfamily [SSF48726] (229-321)

Organism: Homo sapiens (NCBI:txid9606)

B-factor: mean 23.9, std 7.95, range [3.46, 57.18]

GO terms:
  GO:0005886 plasma membrane (C, TAS)
  GO:0005515 protein binding (F, IPI)
  GO:0070161 anchoring junction (C, EXP)
  GO:0005886 plasma membrane (C, EXP)

Radius of gyration: 18.19 Å; Cα contacts (8 Å, |Δi|>4): 563; chains: 2; bounding box: 55×55×48 Å

Sequence (209 aa):
QDDSQPWTSDETVVAGGTVVLKCQVKDHEDSSLQWSNPAQQTLYFGEKRALRDNRIQLVTSTPHELSISISNVALADEGEYTCSIFTMPVRTAKSLVTVLGIPQSQDDSQPWTSDETVVAGGTVVLKCQVKDHEDSSLQWSNPAQQTLYFGEKRALRDNRIQLVTSTPHELSISISNVALADEGEYTCSIFTMPVRTAKSLVTVLGIPQ

Foldseek 3Di:
DDQCAKEWEAAEEAQQAKDKTKIFGRDLVPFWKWKAAQVRHTQDTQNRGDDDDPQKAWPDGDSGMTMIMGGNHDPVRFAWMWIWRVDVPIHIYTYGYHYDYDDD/DDDQCAKEWEAEEEEQQAKDKTKIFGRDLQPWWKWKAAAVRHTQATAQRGDDDDPQKAWDDGDSGMTMIMGGRHDQVRFAKMWMWRVDVPIHIYIYGYHYHYDDD

Secondary structure (DSSP, 8-state):
--TT--B---EEEETTS-EEEEEE-S--TT--EEEE-TT--EEEETTEE-S--TTEEEEEE-SSEEEEEE-S--GGG-EEEEEEE-SSS-EEEEEEEEEEPPP-/---TT--B---EEEETTS-EEEEEE-S--TT--EEEE-TT--EEEETTEE-S--TTEEEEEEETTEEEEEESS--GGG-EEEEEEE--SS-EEEEEEEEEE----